Protein AF-A0A8T3W302-F1 (afdb_monomer_lite)

Radius of gyration: 22.58 Å; chains: 1; bounding box: 53×47×60 Å

Secondary structure (DSSP, 8-state):
-HHHHHHHHHHHHH--S--SS---SS-HHHHHHHHHTT----GGGGG-HHHHHHHHHTT--SS-HHHHHHHHGGGHHHHGGG---HHHHHHHHHHTT--------S-GGG-TTTSSTTSS-SS--SHHHHHHHTT--GGG-S---EEEESSEEEE-SSS--TTBTTHHHHHHHHSTT--SHHHHHHHHTT--EEEETTEEEE-TT-HHHHHHHT-SSHHHHHHHHHHHTT-B-TTT-PBPEEEEEEHHHHHHHHHHH-SEEEEE-GGGGTT-SEEEEEEEEEETTEEE-S----HHHHHS-EEEEEEEE-----TT--SGGGS-HHHHHHHHHHHHHHT-EEEEEE-SSSTTSEEE-

pLDDT: mean 89.21, std 15.44, range [30.73, 98.81]

Structure (mmCIF, N/CA/C/O backbone):
data_AF-A0A8T3W302-F1
#
_entry.id   AF-A0A8T3W302-F1
#
loop_
_atom_site.group_PDB
_atom_site.id
_atom_site.type_symbol
_atom_site.label_atom_id
_atom_site.label_alt_id
_atom_site.label_comp_id
_atom_site.label_asym_id
_atom_site.label_entity_id
_atom_site.label_seq_id
_atom_site.pdbx_PDB_ins_code
_atom_site.Cartn_x
_atom_site.Cartn_y
_atom_site.Cartn_z
_atom_site.occupancy
_atom_site.B_iso_or_equiv
_atom_site.auth_seq_id
_atom_site.auth_comp_id
_atom_site.auth_asym_id
_atom_site.auth_atom_id
_atom_site.pdbx_PDB_model_num
ATOM 1 N N . MET A 1 1 ? 20.974 -11.223 -6.329 1.00 34.00 1 MET A N 1
ATOM 2 C CA . MET A 1 1 ? 20.583 -10.049 -5.510 1.00 34.00 1 MET A CA 1
ATOM 3 C C . MET A 1 1 ? 21.600 -8.910 -5.593 1.00 34.00 1 MET A C 1
ATOM 5 O O . MET A 1 1 ? 21.229 -7.891 -6.147 1.00 34.00 1 MET A O 1
ATOM 9 N N . LYS A 1 2 ? 22.882 -9.076 -5.215 1.00 30.73 2 LYS A N 1
ATOM 10 C CA . LYS A 1 2 ? 23.903 -7.997 -5.329 1.00 30.73 2 LYS A CA 1
ATOM 11 C C . LYS A 1 2 ? 24.076 -7.387 -6.740 1.00 30.73 2 LYS A C 1
ATOM 13 O O . LYS A 1 2 ? 24.349 -6.197 -6.850 1.00 30.73 2 LYS A O 1
ATOM 18 N N . ASN A 1 3 ? 23.875 -8.164 -7.811 1.00 32.03 3 ASN A N 1
ATOM 19 C CA . ASN A 1 3 ? 23.920 -7.650 -9.192 1.00 32.03 3 ASN A CA 1
ATOM 20 C C . ASN A 1 3 ? 22.681 -6.821 -9.574 1.00 32.03 3 ASN A C 1
ATOM 22 O O . ASN A 1 3 ? 22.799 -5.902 -10.378 1.00 32.03 3 ASN A O 1
ATOM 26 N N . LEU A 1 4 ? 21.522 -7.087 -8.958 1.00 32.53 4 LEU A N 1
ATOM 27 C CA . LEU A 1 4 ? 20.265 -6.380 -9.225 1.00 32.53 4 LEU A CA 1
ATOM 28 C C . LEU A 1 4 ? 20.273 -4.977 -8.603 1.00 32.53 4 LEU A C 1
ATOM 30 O O . LEU A 1 4 ? 19.857 -4.023 -9.247 1.00 32.53 4 LEU A O 1
ATOM 34 N N . ASP A 1 5 ? 20.831 -4.825 -7.400 1.00 34.38 5 ASP A N 1
ATOM 35 C CA . ASP A 1 5 ? 20.995 -3.511 -6.757 1.00 34.38 5 ASP A CA 1
ATOM 36 C C . ASP A 1 5 ? 21.962 -2.608 -7.538 1.00 34.38 5 ASP A C 1
ATOM 38 O O . ASP A 1 5 ? 21.756 -1.399 -7.643 1.00 34.38 5 ASP A O 1
ATOM 42 N N . LYS A 1 6 ? 22.988 -3.208 -8.155 1.00 34.44 6 LYS A N 1
ATOM 43 C CA . LYS A 1 6 ? 23.929 -2.521 -9.052 1.00 34.44 6 LYS A CA 1
ATOM 44 C C . LYS A 1 6 ? 23.262 -2.129 -10.378 1.00 34.44 6 LYS A C 1
ATOM 46 O O . LYS A 1 6 ? 23.484 -1.024 -10.863 1.00 34.44 6 LYS A O 1
ATOM 51 N N . LEU A 1 7 ? 22.392 -2.993 -10.911 1.00 33.72 7 LEU A N 1
ATOM 52 C CA . LEU A 1 7 ? 21.556 -2.722 -12.085 1.00 33.72 7 LEU A CA 1
ATOM 53 C C . LEU A 1 7 ? 20.579 -1.561 -11.831 1.00 33.72 7 LEU A C 1
ATOM 55 O O . LEU A 1 7 ? 20.462 -0.666 -12.658 1.00 33.72 7 LEU A O 1
ATOM 59 N N . ILE A 1 8 ? 19.931 -1.531 -10.661 1.00 40.41 8 ILE A N 1
ATOM 60 C CA . ILE A 1 8 ? 19.046 -0.439 -10.216 1.00 40.41 8 ILE A CA 1
ATOM 61 C C . ILE A 1 8 ? 19.846 0.857 -10.011 1.00 40.41 8 ILE A C 1
ATOM 63 O O . ILE A 1 8 ? 19.388 1.938 -10.381 1.00 40.41 8 ILE A O 1
ATOM 67 N N . GLY A 1 9 ? 21.056 0.754 -9.454 1.00 34.38 9 GLY A N 1
ATOM 68 C CA . GLY A 1 9 ? 21.987 1.871 -9.299 1.00 34.38 9 GLY A CA 1
ATOM 69 C C . GLY A 1 9 ? 22.433 2.484 -10.629 1.00 34.38 9 GLY A C 1
ATOM 70 O O . GLY A 1 9 ? 22.591 3.696 -10.697 1.00 34.38 9 GLY A O 1
ATOM 71 N N . ASN A 1 10 ? 22.559 1.681 -11.686 1.00 36.56 10 ASN A N 1
ATOM 72 C CA . ASN A 1 10 ? 22.922 2.143 -13.029 1.00 36.56 10 ASN A CA 1
ATOM 73 C C . ASN A 1 10 ? 21.700 2.516 -13.887 1.00 36.56 10 ASN A C 1
ATOM 75 O O . ASN A 1 10 ? 21.798 3.400 -14.731 1.00 36.56 10 ASN A O 1
ATOM 79 N N . ALA A 1 11 ? 20.514 1.962 -13.616 1.00 37.47 11 ALA A N 1
ATOM 80 C CA . ALA A 1 11 ? 19.253 2.459 -14.172 1.00 37.47 11 ALA A CA 1
ATOM 81 C C . ALA A 1 11 ? 18.988 3.922 -13.764 1.00 37.47 11 ALA A C 1
ATOM 83 O O . ALA A 1 11 ? 18.388 4.672 -14.533 1.00 37.47 11 ALA A O 1
ATOM 84 N N . ARG A 1 12 ? 19.530 4.374 -12.616 1.00 37.66 12 ARG A N 1
ATOM 85 C CA . ARG A 1 12 ? 19.564 5.802 -12.243 1.00 37.66 12 ARG A CA 1
ATOM 86 C C . ARG A 1 12 ? 20.274 6.690 -13.265 1.00 37.66 12 ARG A C 1
ATOM 88 O O . ARG A 1 12 ? 19.914 7.854 -13.353 1.00 37.66 12 ARG A O 1
ATOM 95 N N . VAL A 1 13 ? 21.229 6.167 -14.036 1.00 37.91 13 VAL A N 1
ATOM 96 C CA . VAL A 1 13 ? 21.973 6.931 -15.055 1.00 37.91 13 VAL A CA 1
ATOM 97 C C . VAL A 1 13 ? 21.094 7.247 -16.273 1.00 37.91 13 VAL A C 1
ATOM 99 O O . VAL A 1 13 ? 21.254 8.297 -16.882 1.00 37.91 13 VAL A O 1
ATOM 102 N N . ILE A 1 14 ? 20.095 6.408 -16.576 1.00 41.06 14 ILE A N 1
ATOM 103 C CA . ILE A 1 14 ? 19.064 6.691 -17.599 1.00 41.06 14 ILE A CA 1
ATOM 104 C C . ILE A 1 14 ? 17.940 7.580 -17.027 1.00 41.06 14 ILE A C 1
ATOM 106 O O . ILE A 1 14 ? 17.271 8.309 -17.752 1.00 41.06 14 ILE A O 1
ATOM 110 N N . ALA A 1 15 ? 17.769 7.563 -15.707 1.00 38.81 15 ALA A N 1
ATOM 111 C CA . ALA A 1 15 ? 16.739 8.261 -14.943 1.00 38.81 15 ALA A CA 1
ATOM 112 C C . ALA A 1 1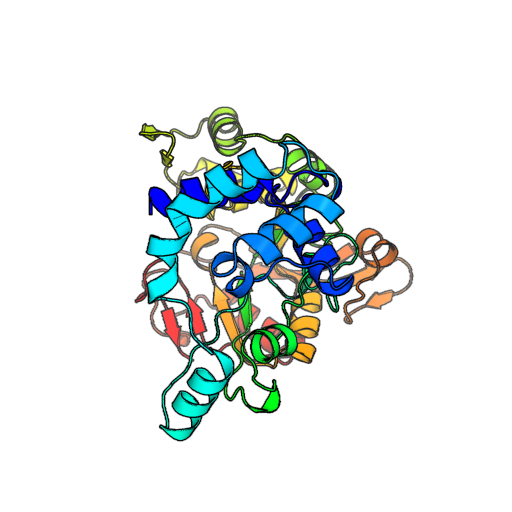5 ? 17.185 9.620 -14.360 1.00 38.81 15 ALA A C 1
ATOM 114 O O . ALA A 1 15 ? 16.587 10.117 -13.400 1.00 38.81 15 ALA A O 1
ATOM 115 N N . ILE A 1 16 ? 18.237 10.237 -14.903 1.00 37.72 16 ILE A N 1
ATOM 116 C CA . ILE A 1 16 ? 18.628 11.595 -14.514 1.00 37.72 16 ILE A CA 1
ATOM 117 C C . ILE A 1 16 ? 17.660 12.552 -15.199 1.00 37.72 16 ILE A C 1
ATOM 119 O O . ILE A 1 16 ? 17.832 12.846 -16.373 1.00 37.72 16 ILE A O 1
ATOM 123 N N . LEU A 1 17 ? 16.622 12.958 -14.464 1.00 33.94 17 LEU A N 1
ATOM 124 C CA . LEU A 1 17 ? 15.840 14.202 -14.554 1.00 33.94 17 LEU A CA 1
ATOM 125 C C . LEU A 1 17 ? 14.450 13.894 -13.987 1.00 33.94 17 LEU A C 1
ATOM 127 O O . LEU A 1 17 ? 13.622 13.377 -14.718 1.00 33.94 17 LEU A O 1
ATOM 131 N N . CYS A 1 18 ? 14.218 14.154 -12.696 1.00 34.78 18 CYS A N 1
ATOM 132 C CA . CYS A 1 18 ? 12.929 14.574 -12.109 1.00 34.78 18 CYS A CA 1
ATOM 133 C C . CYS A 1 18 ? 12.921 14.268 -10.609 1.00 34.78 18 CYS A C 1
ATOM 135 O O . CYS A 1 18 ? 12.652 13.147 -10.188 1.00 34.78 18 CYS A O 1
ATOM 137 N N . ASN A 1 19 ? 13.171 15.290 -9.797 1.00 34.84 19 ASN A N 1
ATOM 138 C CA . ASN A 1 19 ? 13.049 15.211 -8.347 1.00 34.84 19 ASN A CA 1
ATOM 139 C C . ASN A 1 19 ? 12.075 16.306 -7.889 1.00 34.84 19 ASN A C 1
ATOM 141 O O . ASN A 1 19 ? 12.519 17.336 -7.401 1.00 34.84 19 ASN A O 1
ATOM 145 N N . GLN A 1 20 ? 10.768 16.148 -8.154 1.00 37.09 20 GLN A N 1
ATOM 146 C CA . GLN A 1 20 ? 9.769 17.167 -7.766 1.00 37.09 20 GLN A CA 1
ATOM 147 C C . GLN A 1 20 ? 8.390 16.662 -7.290 1.00 37.09 20 GLN A C 1
ATOM 149 O O . GLN A 1 20 ? 7.552 17.488 -6.957 1.00 37.09 20 GLN A O 1
ATOM 154 N N . PHE A 1 21 ? 8.128 15.351 -7.179 1.00 41.94 21 PHE A N 1
ATOM 155 C CA . PHE A 1 21 ? 6.792 14.863 -6.759 1.00 41.94 21 PHE A CA 1
ATOM 156 C C . PHE A 1 21 ? 6.808 13.671 -5.789 1.00 41.94 21 PHE A C 1
ATOM 158 O O . PHE A 1 21 ? 5.886 12.859 -5.774 1.00 41.94 21 PHE A O 1
ATOM 165 N N . GLY A 1 22 ? 7.856 13.528 -4.972 1.00 43.75 22 GLY A N 1
ATOM 166 C CA . GLY A 1 22 ? 7.974 12.375 -4.070 1.00 43.75 22 GLY A CA 1
ATOM 167 C C . GLY A 1 22 ? 8.164 11.031 -4.790 1.00 43.75 22 GLY A C 1
ATOM 168 O O . GLY A 1 22 ? 7.853 9.990 -4.211 1.00 43.75 22 GLY A O 1
ATOM 169 N N . ASP A 1 23 ? 8.682 11.047 -6.030 1.00 53.62 23 ASP A N 1
ATOM 170 C CA . ASP A 1 23 ? 9.148 9.846 -6.733 1.00 53.62 23 ASP A CA 1
ATOM 171 C C . ASP A 1 23 ? 10.166 9.111 -5.844 1.00 53.62 23 ASP A C 1
ATOM 173 O O . ASP A 1 23 ? 10.925 9.699 -5.076 1.00 53.62 23 ASP A O 1
ATOM 177 N N . THR A 1 24 ? 10.221 7.795 -5.988 1.00 57.97 24 THR A N 1
ATOM 178 C CA . THR A 1 24 ? 11.242 6.919 -5.406 1.00 57.97 24 THR A CA 1
ATOM 179 C C . THR A 1 24 ? 12.688 7.300 -5.770 1.00 57.97 24 THR A C 1
ATOM 181 O O . THR A 1 24 ? 13.619 6.640 -5.305 1.00 57.97 24 THR A O 1
ATOM 184 N N . GLY A 1 25 ? 12.898 8.321 -6.612 1.00 63.69 25 GLY A N 1
ATOM 185 C CA . GLY A 1 25 ? 14.207 8.713 -7.134 1.00 63.69 25 GLY A CA 1
ATOM 186 C C . GLY A 1 25 ? 14.820 7.616 -8.006 1.00 63.69 25 GLY A C 1
ATOM 187 O O . GLY A 1 25 ? 16.042 7.441 -8.026 1.00 63.69 25 GLY A O 1
ATOM 188 N N . LYS A 1 26 ? 13.955 6.814 -8.644 1.00 69.69 26 LYS A N 1
ATOM 189 C CA . LYS A 1 26 ? 14.320 5.699 -9.531 1.00 69.69 26 LYS A CA 1
ATOM 190 C C . LYS A 1 26 ? 13.994 5.982 -11.003 1.00 69.69 26 LYS A C 1
ATOM 192 O O . LYS A 1 26 ? 14.333 5.162 -11.845 1.00 69.69 26 LYS A O 1
ATOM 197 N N . GLY A 1 27 ? 13.356 7.119 -11.305 1.00 75.00 27 GLY A N 1
ATOM 198 C CA . GLY A 1 27 ? 13.035 7.560 -12.666 1.00 75.00 27 GLY A CA 1
ATOM 199 C C . GLY A 1 27 ? 11.881 6.828 -13.331 1.00 75.00 27 GLY A C 1
ATOM 200 O O . GLY A 1 27 ? 11.861 6.706 -14.557 1.00 75.00 27 GLY A O 1
ATOM 201 N N . ASN A 1 28 ? 10.907 6.364 -12.547 1.00 82.06 28 ASN A N 1
ATOM 202 C CA . ASN A 1 28 ? 9.709 5.734 -13.098 1.00 82.06 28 ASN A CA 1
ATOM 203 C C . ASN A 1 28 ? 8.943 6.721 -13.991 1.00 82.06 28 ASN A C 1
ATOM 205 O O . ASN A 1 28 ? 8.593 6.384 -15.120 1.00 82.06 28 ASN A O 1
ATOM 209 N N . GLY A 1 29 ? 8.741 7.956 -13.518 1.00 83.62 29 GLY A N 1
ATOM 210 C CA . GLY A 1 29 ? 8.015 8.986 -14.265 1.00 83.62 29 GLY A CA 1
ATOM 211 C C . GLY A 1 29 ? 8.644 9.324 -15.618 1.00 83.62 29 GLY A C 1
ATOM 212 O O . GLY A 1 29 ? 7.972 9.161 -16.638 1.00 83.62 29 GLY A O 1
ATOM 213 N N . PRO A 1 30 ? 9.931 9.711 -15.665 1.00 82.56 30 PRO A N 1
ATOM 214 C CA . PRO A 1 30 ? 10.646 9.950 -16.920 1.00 82.56 30 PRO A CA 1
ATOM 215 C C . PRO A 1 30 ? 10.614 8.754 -17.878 1.00 82.56 30 PRO A C 1
ATOM 217 O O . PRO A 1 30 ? 10.371 8.925 -19.070 1.00 82.56 30 PRO A O 1
ATOM 220 N N . THR A 1 31 ? 10.763 7.529 -17.362 1.00 85.75 31 THR A N 1
ATOM 221 C CA . THR A 1 31 ? 10.709 6.311 -18.188 1.00 85.75 31 THR A CA 1
ATOM 222 C C . THR A 1 31 ? 9.337 6.127 -18.847 1.00 85.75 31 THR A C 1
ATOM 224 O O . THR A 1 31 ? 9.245 5.838 -20.043 1.00 85.75 31 THR A O 1
ATOM 227 N N . TYR A 1 32 ? 8.246 6.330 -18.099 1.00 89.25 32 TYR A N 1
ATOM 228 C CA . TYR A 1 32 ? 6.893 6.279 -18.660 1.00 89.25 32 TYR A CA 1
ATOM 229 C C . TYR A 1 32 ? 6.613 7.443 -19.618 1.00 89.25 32 TYR A C 1
ATOM 231 O O . TYR A 1 32 ? 5.966 7.235 -20.647 1.00 89.25 32 TYR A O 1
ATOM 239 N N . ALA A 1 33 ? 7.143 8.637 -19.345 1.00 88.06 33 ALA A N 1
ATOM 240 C CA . ALA A 1 33 ? 7.055 9.768 -20.263 1.00 88.06 33 ALA A CA 1
ATOM 241 C C . ALA A 1 33 ? 7.735 9.451 -21.605 1.00 88.06 33 ALA A C 1
ATOM 243 O O . ALA A 1 33 ? 7.177 9.741 -22.661 1.00 88.06 33 ALA A O 1
ATOM 244 N N . ASP A 1 34 ? 8.891 8.787 -21.592 1.00 87.56 34 ASP A N 1
ATOM 245 C CA . ASP A 1 34 ? 9.583 8.356 -22.810 1.00 87.56 34 ASP A CA 1
ATOM 246 C C . ASP A 1 34 ? 8.786 7.319 -23.595 1.00 87.56 34 ASP A C 1
ATOM 248 O O . ASP A 1 34 ? 8.674 7.426 -24.820 1.00 87.56 34 ASP A O 1
ATOM 252 N N . LYS A 1 35 ? 8.176 6.351 -22.900 1.00 88.06 35 LYS A N 1
ATOM 253 C CA . LYS A 1 35 ? 7.251 5.386 -23.510 1.00 88.06 35 LYS A CA 1
ATOM 254 C C . LYS A 1 35 ? 6.094 6.101 -24.216 1.00 88.06 35 LYS A C 1
ATOM 256 O O . LYS A 1 35 ? 5.844 5.818 -25.387 1.00 88.06 35 LYS A O 1
ATOM 261 N N . ILE A 1 36 ? 5.417 7.029 -23.535 1.00 92.38 36 ILE A N 1
ATOM 262 C CA . ILE A 1 36 ? 4.277 7.792 -24.078 1.00 92.38 36 ILE A CA 1
ATOM 263 C C . ILE A 1 36 ? 4.711 8.655 -25.273 1.00 92.38 36 ILE A C 1
ATOM 265 O O . ILE A 1 36 ? 4.047 8.662 -26.309 1.00 92.38 36 ILE A O 1
ATOM 269 N N . ASN A 1 37 ? 5.872 9.309 -25.171 1.00 90.25 37 ASN A N 1
ATOM 270 C CA . ASN A 1 37 ? 6.465 10.118 -26.238 1.00 90.25 37 ASN A CA 1
ATOM 271 C C . ASN A 1 37 ? 7.114 9.282 -27.355 1.00 90.25 37 ASN A C 1
ATOM 273 O O . ASN A 1 37 ? 7.732 9.841 -28.258 1.00 90.25 37 ASN A O 1
ATOM 277 N N . ARG A 1 38 ? 6.979 7.947 -27.314 1.00 90.12 38 ARG A N 1
ATOM 278 C CA . ARG A 1 38 ? 7.495 6.997 -28.322 1.00 90.12 38 ARG A CA 1
ATOM 279 C C . ARG A 1 38 ? 9.007 7.097 -28.532 1.00 90.12 38 ARG A C 1
ATOM 281 O O . ARG A 1 38 ? 9.528 6.723 -29.578 1.00 90.12 38 ARG A O 1
ATOM 288 N N . ARG A 1 39 ? 9.706 7.552 -27.495 1.00 86.69 39 ARG A N 1
ATOM 289 C CA . ARG A 1 39 ? 11.164 7.612 -27.391 1.00 86.69 39 ARG A CA 1
ATOM 290 C C . ARG A 1 39 ? 11.670 6.699 -26.269 1.00 86.69 39 ARG A C 1
ATOM 292 O O . ARG A 1 39 ? 12.740 6.909 -25.723 1.00 86.69 39 ARG A O 1
ATOM 299 N N . GLY A 1 40 ? 10.914 5.678 -25.882 1.00 86.88 40 GLY A N 1
ATOM 300 C CA . GLY A 1 40 ? 11.401 4.675 -24.936 1.00 86.88 40 GLY A CA 1
ATOM 301 C C . GLY A 1 40 ? 12.525 3.835 -25.547 1.00 86.88 40 GLY A C 1
ATOM 302 O O . GLY A 1 40 ? 12.466 3.491 -26.727 1.00 86.88 40 GLY A O 1
ATOM 303 N N . ILE A 1 41 ? 13.529 3.490 -24.741 1.00 87.75 41 ILE A N 1
ATOM 304 C CA . ILE A 1 41 ? 14.445 2.380 -25.039 1.00 87.75 41 ILE A CA 1
ATOM 305 C C . ILE A 1 41 ? 13.817 1.111 -24.457 1.00 87.75 41 ILE A C 1
ATOM 307 O O . ILE A 1 41 ? 13.362 1.103 -23.314 1.00 87.75 41 ILE A O 1
ATOM 311 N N . GLN A 1 42 ? 13.744 0.054 -25.257 1.00 88.06 42 GLN A N 1
ATOM 312 C CA . GLN A 1 42 ? 13.160 -1.233 -24.885 1.00 88.06 42 GLN A CA 1
ATOM 313 C C . GLN A 1 42 ? 14.250 -2.292 -24.708 1.00 88.06 42 GLN A C 1
ATOM 315 O O . GLN A 1 42 ? 15.346 -2.161 -25.241 1.00 88.06 42 GLN A O 1
ATOM 320 N N . VAL A 1 43 ? 13.929 -3.396 -24.025 1.00 90.62 43 VAL A N 1
ATOM 321 C CA . VAL A 1 43 ? 14.877 -4.504 -23.792 1.00 90.62 43 VAL A CA 1
ATOM 322 C C . VAL A 1 43 ? 15.478 -5.039 -25.097 1.00 90.62 43 VAL A C 1
ATOM 324 O O . VAL A 1 43 ? 16.666 -5.335 -25.136 1.00 90.62 43 VAL A O 1
ATOM 327 N N . ARG A 1 44 ? 14.696 -5.101 -26.184 1.00 89.25 44 ARG A N 1
ATOM 328 C CA . ARG A 1 44 ? 15.187 -5.537 -27.503 1.00 89.25 44 ARG A CA 1
ATOM 329 C C . ARG A 1 44 ? 16.315 -4.661 -28.057 1.00 89.25 44 ARG A C 1
ATOM 331 O O . ARG A 1 44 ? 17.172 -5.169 -28.767 1.00 89.25 44 ARG A O 1
ATOM 338 N N . ASP A 1 45 ? 16.325 -3.373 -27.713 1.00 89.62 45 ASP A N 1
ATOM 339 C CA . ASP A 1 45 ? 17.320 -2.424 -28.215 1.00 89.62 45 ASP A CA 1
ATOM 340 C C . ASP A 1 45 ? 18.703 -2.722 -27.618 1.00 89.62 45 ASP A C 1
ATOM 342 O O . ASP A 1 45 ? 19.715 -2.396 -28.218 1.00 89.62 45 ASP A O 1
ATOM 346 N N . LEU A 1 46 ? 18.778 -3.417 -26.474 1.00 89.06 46 LEU A N 1
ATOM 347 C CA . LEU A 1 46 ? 20.050 -3.833 -25.873 1.00 89.06 46 LEU A CA 1
ATOM 348 C C . LEU A 1 46 ? 20.841 -4.826 -26.741 1.00 89.06 46 LEU A C 1
ATOM 350 O O . LEU A 1 46 ? 22.041 -4.990 -26.528 1.00 89.06 46 LEU A O 1
ATOM 354 N N . PHE A 1 47 ? 20.180 -5.484 -27.698 1.00 90.25 47 PHE A N 1
ATOM 355 C CA . PHE A 1 47 ? 20.780 -6.469 -28.602 1.00 90.25 47 PHE A CA 1
ATOM 356 C C . PHE A 1 47 ? 21.165 -5.882 -29.966 1.00 90.25 47 PHE A C 1
ATOM 358 O O . PHE A 1 47 ? 21.754 -6.588 -30.781 1.00 90.25 47 PHE A O 1
ATOM 365 N N . ASP A 1 48 ? 20.871 -4.600 -30.198 1.00 92.69 48 ASP A N 1
ATOM 366 C CA . ASP A 1 48 ? 21.290 -3.841 -31.375 1.00 92.69 48 ASP A CA 1
ATOM 367 C C . ASP A 1 48 ? 22.033 -2.587 -30.906 1.00 92.69 48 ASP A C 1
ATOM 369 O O . ASP A 1 48 ? 21.444 -1.553 -30.581 1.00 92.69 48 ASP A O 1
ATOM 373 N N . LYS A 1 49 ? 23.362 -2.701 -30.818 1.00 88.56 49 LYS A N 1
ATOM 374 C CA . LYS A 1 49 ? 24.215 -1.640 -30.275 1.00 88.56 49 LYS A CA 1
ATOM 375 C C . LYS A 1 49 ? 24.114 -0.345 -31.087 1.00 88.56 49 LYS A C 1
ATOM 377 O O . LYS A 1 49 ? 24.179 0.733 -30.494 1.00 88.56 49 LYS A O 1
ATOM 382 N N . ASP A 1 50 ? 23.953 -0.443 -32.403 1.00 90.50 50 ASP A N 1
ATOM 383 C CA . ASP A 1 50 ? 23.904 0.721 -33.287 1.00 90.50 50 ASP A CA 1
ATOM 384 C C . ASP A 1 50 ? 22.573 1.464 -33.128 1.00 90.50 50 ASP A C 1
ATOM 386 O O . ASP A 1 50 ? 22.561 2.689 -32.960 1.00 90.50 50 ASP A O 1
ATOM 390 N N . GLU A 1 51 ? 21.455 0.735 -33.076 1.00 90.19 51 GLU A N 1
ATOM 391 C CA . GLU A 1 51 ? 20.142 1.328 -32.813 1.00 90.19 51 GLU A CA 1
ATOM 392 C C . GLU A 1 51 ? 20.047 1.887 -31.382 1.00 90.19 51 GLU A C 1
ATOM 394 O O . GLU A 1 51 ? 19.501 2.975 -31.177 1.00 90.19 51 GLU A O 1
ATOM 399 N N . LEU A 1 52 ? 20.634 1.209 -30.387 1.00 88.44 52 LEU A N 1
ATOM 400 C CA . LEU A 1 52 ? 20.733 1.724 -29.018 1.00 88.44 52 LEU A CA 1
ATOM 401 C C . LEU A 1 52 ? 21.513 3.042 -28.970 1.00 88.44 52 LEU A C 1
ATOM 403 O O . LEU A 1 52 ? 21.041 4.014 -28.379 1.00 88.44 52 LEU A O 1
ATOM 407 N N . ALA A 1 53 ? 22.685 3.096 -29.609 1.00 88.50 53 ALA A N 1
ATOM 408 C CA . ALA A 1 53 ? 23.510 4.299 -29.660 1.00 88.50 53 ALA A CA 1
ATOM 409 C C . ALA A 1 53 ? 22.780 5.457 -30.342 1.00 88.50 53 ALA A C 1
ATOM 411 O O . ALA A 1 53 ? 22.787 6.578 -29.831 1.00 88.50 53 ALA A O 1
ATOM 412 N N . LYS A 1 54 ? 22.098 5.188 -31.458 1.00 89.25 54 LYS A N 1
ATOM 413 C CA . LYS A 1 54 ? 21.266 6.172 -32.153 1.00 89.25 54 LYS A CA 1
ATOM 414 C C . LYS A 1 54 ? 20.170 6.721 -31.238 1.00 89.25 54 LYS A C 1
ATOM 416 O O . LYS A 1 54 ? 20.087 7.933 -31.055 1.00 89.25 54 LYS A O 1
ATOM 421 N N . LYS A 1 55 ? 19.395 5.846 -30.586 1.00 86.31 55 LYS A N 1
ATOM 422 C CA . LYS A 1 55 ? 18.343 6.254 -29.640 1.00 86.31 55 LYS A CA 1
ATOM 423 C C . LYS A 1 55 ? 18.894 7.066 -28.469 1.00 86.31 55 LYS A C 1
ATOM 425 O O . LYS A 1 55 ? 18.238 8.005 -28.034 1.00 86.31 55 LYS A O 1
ATOM 430 N N . LEU A 1 56 ? 20.075 6.738 -27.952 1.00 85.25 56 LEU A N 1
ATOM 431 C CA . LEU A 1 56 ? 20.698 7.480 -26.853 1.00 85.25 56 LEU A CA 1
ATOM 432 C C . LEU A 1 56 ? 21.201 8.870 -27.284 1.00 85.25 56 LEU A C 1
ATOM 434 O O . LEU A 1 56 ? 21.039 9.825 -26.524 1.00 85.25 56 LEU A O 1
ATOM 438 N N . ARG A 1 57 ? 21.758 9.017 -28.496 1.00 84.00 57 ARG A N 1
ATOM 439 C CA . ARG A 1 57 ? 22.243 10.315 -29.017 1.00 84.00 57 ARG A CA 1
ATOM 440 C C . ARG A 1 57 ? 21.135 11.356 -29.117 1.00 84.00 57 ARG A C 1
ATOM 442 O O . ARG A 1 57 ? 21.357 12.507 -28.756 1.00 84.00 57 ARG A O 1
ATOM 449 N N . ASP A 1 58 ? 19.928 10.937 -29.483 1.00 77.50 58 ASP A N 1
ATOM 450 C CA . ASP A 1 58 ? 18.759 11.819 -29.598 1.00 77.50 58 ASP A CA 1
ATOM 451 C C . ASP A 1 58 ? 18.281 12.401 -28.248 1.00 77.50 58 ASP A C 1
ATOM 453 O O . ASP A 1 58 ? 17.313 13.162 -28.204 1.00 77.50 58 ASP A O 1
ATOM 457 N N . ARG A 1 59 ? 18.902 12.020 -27.120 1.00 74.81 59 ARG A N 1
ATOM 458 C CA . ARG A 1 59 ? 18.449 12.372 -25.762 1.00 74.81 59 ARG A CA 1
ATOM 459 C C . ARG A 1 59 ? 19.306 13.419 -25.058 1.00 74.81 59 ARG A C 1
ATOM 461 O O . ARG A 1 59 ? 18.945 13.779 -23.944 1.00 74.81 59 ARG A O 1
ATOM 468 N N . ASN A 1 60 ? 20.377 13.925 -25.685 1.00 69.00 60 ASN A N 1
ATOM 469 C CA . ASN A 1 60 ? 21.296 14.917 -25.094 1.00 69.00 60 ASN A CA 1
ATOM 470 C C . ASN A 1 60 ? 21.671 14.577 -23.633 1.00 69.00 60 ASN A C 1
ATOM 472 O O . ASN A 1 60 ? 21.514 15.396 -22.728 1.00 69.00 60 ASN A O 1
ATOM 476 N N . LEU A 1 61 ? 22.094 13.329 -23.403 1.00 67.38 61 LEU A N 1
ATOM 477 C CA . LEU A 1 61 ? 22.347 12.783 -22.067 1.00 67.38 61 LEU A CA 1
ATOM 478 C C . LEU A 1 61 ? 23.682 13.261 -21.482 1.00 67.38 61 LEU A C 1
ATOM 480 O O . LEU A 1 61 ? 24.663 13.440 -22.203 1.00 67.38 61 LEU A O 1
ATOM 484 N N . THR A 1 62 ? 23.710 13.365 -20.151 1.00 57.88 62 THR A N 1
ATOM 485 C CA . THR A 1 62 ? 24.930 13.397 -19.335 1.00 57.88 62 THR A CA 1
ATOM 486 C C . THR A 1 62 ? 24.794 12.293 -18.278 1.00 57.88 62 THR A C 1
ATOM 488 O O . THR A 1 62 ? 23.845 12.364 -17.493 1.00 57.88 62 THR A O 1
ATOM 491 N N . PRO A 1 63 ? 25.689 11.284 -18.211 1.00 64.69 63 PRO A N 1
ATOM 492 C CA . PRO A 1 63 ? 26.914 11.108 -19.001 1.00 64.69 63 PRO A CA 1
ATOM 493 C C . PRO A 1 63 ? 26.654 10.841 -20.493 1.00 64.69 63 PRO A C 1
ATOM 495 O O . PRO A 1 63 ? 25.521 10.577 -20.893 1.00 64.69 63 PRO A O 1
ATOM 498 N N . ASP A 1 64 ? 27.713 10.940 -21.304 1.00 80.19 64 ASP A N 1
ATOM 499 C CA . ASP A 1 64 ? 27.645 10.752 -22.753 1.00 80.19 64 ASP A CA 1
ATOM 500 C C . ASP A 1 64 ? 27.224 9.323 -23.144 1.00 80.19 64 ASP A C 1
ATOM 502 O O . ASP A 1 64 ? 27.275 8.375 -22.355 1.00 80.19 64 ASP A O 1
ATOM 506 N N . VAL A 1 65 ? 26.807 9.172 -24.400 1.00 80.56 65 VAL A N 1
ATOM 507 C CA . VAL A 1 65 ? 26.238 7.929 -24.935 1.00 80.56 65 VAL A CA 1
ATOM 508 C C . VAL A 1 65 ? 27.171 6.727 -24.790 1.00 80.56 65 VAL A C 1
ATOM 510 O O . VAL A 1 65 ? 26.703 5.648 -24.422 1.00 80.56 65 VAL A O 1
ATOM 513 N N . ASP A 1 66 ? 28.470 6.888 -25.048 1.00 84.69 66 ASP A N 1
ATOM 514 C CA . ASP A 1 66 ? 29.415 5.768 -25.020 1.00 84.69 66 ASP A CA 1
ATOM 515 C C . ASP A 1 66 ? 29.650 5.287 -23.584 1.00 84.69 66 ASP A C 1
ATOM 517 O O . ASP A 1 66 ? 29.760 4.081 -23.335 1.00 84.69 66 ASP A O 1
ATOM 521 N N . SER A 1 67 ? 29.638 6.213 -22.623 1.00 83.38 67 SER A N 1
ATOM 522 C CA . SER A 1 67 ? 29.661 5.898 -21.195 1.00 83.38 67 SER A CA 1
ATOM 523 C C . SER A 1 67 ? 28.423 5.102 -20.766 1.00 83.38 67 SER A C 1
ATOM 525 O O . SER A 1 67 ? 28.558 4.044 -20.143 1.00 83.38 67 SER A O 1
ATOM 527 N N . VAL A 1 68 ? 27.218 5.534 -21.165 1.00 83.19 68 VAL A N 1
ATOM 528 C CA . VAL A 1 68 ? 25.965 4.812 -20.865 1.00 83.19 68 VAL A CA 1
ATOM 529 C C . VAL A 1 68 ? 25.987 3.403 -21.458 1.00 83.19 68 VAL A C 1
ATOM 531 O O . VAL A 1 68 ? 25.704 2.432 -20.757 1.00 83.19 68 VAL A O 1
ATOM 534 N N . ILE A 1 69 ? 26.376 3.260 -22.727 1.00 84.50 69 ILE A N 1
ATOM 535 C CA . ILE A 1 69 ? 26.488 1.947 -23.377 1.00 84.50 69 ILE A CA 1
ATOM 536 C C . ILE A 1 69 ? 27.480 1.064 -22.620 1.00 84.50 69 ILE A C 1
ATOM 538 O O . ILE A 1 69 ? 27.151 -0.072 -22.285 1.00 84.50 69 ILE A O 1
ATOM 542 N N . SER A 1 70 ? 28.665 1.580 -22.295 1.00 86.81 70 SER A N 1
ATOM 543 C CA . SER A 1 70 ? 29.701 0.823 -21.581 1.00 86.81 70 SER A CA 1
ATOM 544 C C . SER A 1 70 ? 29.235 0.324 -20.210 1.00 86.81 70 SER A C 1
ATOM 546 O O . SER A 1 70 ? 29.651 -0.748 -19.776 1.00 86.81 70 SER A O 1
ATOM 548 N N . GLN A 1 71 ? 28.339 1.058 -19.544 1.00 84.75 71 GLN A N 1
ATOM 549 C CA . GLN A 1 71 ? 27.717 0.630 -18.289 1.00 84.75 71 GLN A CA 1
ATOM 550 C C . GLN A 1 71 ? 26.624 -0.428 -18.484 1.00 84.75 71 GLN A C 1
ATOM 552 O O . GLN A 1 71 ? 26.453 -1.284 -17.618 1.00 84.75 71 GLN A O 1
ATOM 557 N N . LEU A 1 72 ? 25.883 -0.384 -19.595 1.00 84.56 72 LEU A N 1
ATOM 558 C CA . LEU A 1 72 ? 24.787 -1.315 -19.882 1.00 84.56 72 LEU A CA 1
ATOM 559 C C . LEU A 1 72 ? 25.269 -2.664 -20.427 1.00 84.56 72 LEU A C 1
ATOM 561 O O . LEU A 1 72 ? 24.723 -3.702 -20.054 1.00 84.56 72 LEU A O 1
ATOM 565 N N . MET A 1 73 ? 26.284 -2.663 -21.297 1.00 86.94 73 MET A N 1
ATOM 566 C CA . MET A 1 73 ? 26.747 -3.862 -22.011 1.00 86.94 73 MET A CA 1
ATOM 567 C C . MET A 1 73 ? 27.113 -5.054 -21.109 1.00 86.94 73 MET A C 1
ATOM 569 O O . MET A 1 73 ? 26.756 -6.173 -21.479 1.00 86.94 73 MET A O 1
ATOM 573 N N . PRO A 1 74 ? 27.740 -4.880 -19.925 1.00 90.12 74 PRO A N 1
ATOM 574 C CA . PRO A 1 74 ? 28.025 -5.998 -19.024 1.00 90.12 74 PRO A CA 1
ATOM 575 C C . PRO A 1 74 ? 26.783 -6.785 -18.584 1.00 90.12 74 PRO A C 1
ATOM 577 O O . PRO A 1 74 ? 26.890 -7.971 -18.295 1.00 90.12 74 PRO A O 1
ATOM 580 N N . TYR A 1 75 ? 25.605 -6.154 -18.567 1.00 87.06 75 TYR A N 1
ATOM 581 C CA . TYR A 1 75 ? 24.358 -6.786 -18.135 1.00 87.06 75 TYR A CA 1
ATOM 582 C C . TYR A 1 75 ? 23.608 -7.504 -19.254 1.00 87.06 75 TYR A C 1
ATOM 584 O O . TYR A 1 75 ? 22.726 -8.316 -18.975 1.00 87.06 75 TYR A O 1
ATOM 592 N N . VAL A 1 76 ? 23.937 -7.231 -20.519 1.00 88.94 76 VAL A N 1
ATOM 593 C CA . VAL A 1 76 ? 23.238 -7.835 -21.661 1.00 88.94 76 VAL A CA 1
ATOM 594 C C . VAL A 1 76 ? 23.358 -9.365 -21.644 1.00 88.94 76 VAL A C 1
ATOM 596 O O . VAL A 1 76 ? 22.315 -10.013 -21.722 1.00 88.94 76 VAL A O 1
ATOM 599 N N . PRO A 1 77 ? 24.546 -9.977 -21.439 1.00 92.75 77 PRO A N 1
ATOM 600 C CA . PRO A 1 77 ? 24.660 -11.432 -21.319 1.00 92.75 77 PRO A CA 1
ATOM 601 C C . PRO A 1 77 ? 23.918 -12.014 -20.108 1.00 92.75 77 PRO A C 1
ATOM 603 O O . PRO A 1 77 ? 23.446 -13.144 -20.182 1.00 92.75 77 PRO A O 1
ATOM 606 N N . GLU A 1 78 ? 23.795 -11.261 -19.008 1.00 91.75 78 GLU A N 1
ATOM 607 C CA . GLU A 1 78 ? 23.050 -11.696 -17.816 1.00 91.75 78 GLU A CA 1
ATOM 608 C C . GLU A 1 78 ? 21.533 -11.708 -18.068 1.00 91.75 78 GLU A C 1
ATOM 610 O O . GLU A 1 78 ? 20.839 -12.604 -17.595 1.00 91.75 78 GLU A O 1
ATOM 615 N N . ILE A 1 79 ? 21.009 -10.736 -18.826 1.00 89.81 79 ILE A N 1
ATOM 616 C CA . ILE A 1 79 ? 19.567 -10.588 -19.089 1.00 89.81 79 ILE A CA 1
ATOM 617 C C . ILE A 1 79 ? 19.116 -11.425 -20.296 1.00 89.81 79 ILE A C 1
ATOM 619 O O . ILE A 1 79 ? 17.983 -11.909 -20.306 1.00 89.81 79 ILE A O 1
ATOM 623 N N . ALA A 1 80 ? 19.985 -11.633 -21.293 1.00 92.19 80 ALA A N 1
ATOM 624 C CA . ALA A 1 80 ? 19.668 -12.329 -22.545 1.00 92.19 80 ALA A CA 1
ATOM 625 C C . ALA A 1 80 ? 18.902 -13.655 -22.371 1.00 92.19 80 ALA A C 1
ATOM 627 O O . ALA A 1 80 ? 17.904 -13.848 -23.071 1.00 92.19 80 ALA A O 1
ATOM 628 N N . PRO A 1 81 ? 19.264 -14.547 -21.424 1.00 95.81 81 PRO A N 1
ATOM 629 C CA . PRO A 1 81 ? 18.565 -15.817 -21.245 1.00 95.81 81 PRO A CA 1
ATOM 630 C C . PRO A 1 81 ? 17.100 -15.673 -20.821 1.00 95.81 81 PRO A C 1
ATOM 632 O O . PRO A 1 81 ? 16.337 -16.619 -21.015 1.00 95.81 81 PRO A O 1
ATOM 635 N N . PHE A 1 82 ? 16.699 -14.518 -20.282 1.00 93.56 82 PHE A N 1
ATOM 636 C CA . PHE A 1 82 ? 15.356 -14.246 -19.761 1.00 93.56 82 PHE A CA 1
ATOM 637 C C . PHE A 1 82 ? 14.461 -13.471 -20.736 1.00 93.56 82 PHE A C 1
ATOM 639 O O . PHE A 1 82 ? 13.261 -13.357 -20.499 1.00 93.56 82 PHE A O 1
ATOM 646 N N . VAL A 1 83 ? 15.008 -12.939 -21.833 1.00 92.12 83 VAL A N 1
ATOM 647 C CA . VAL A 1 83 ? 14.221 -12.179 -22.814 1.00 92.12 83 VAL A CA 1
ATOM 648 C C . VAL A 1 83 ? 13.355 -13.136 -23.631 1.00 92.12 83 VAL A C 1
ATOM 650 O O . VAL A 1 83 ? 13.858 -14.080 -24.245 1.00 92.12 83 VAL A O 1
ATOM 653 N N . ARG A 1 84 ? 12.042 -12.905 -23.622 1.00 92.62 84 ARG A N 1
ATOM 654 C CA . ARG A 1 84 ? 11.024 -13.720 -24.299 1.00 92.62 84 ARG A CA 1
ATOM 655 C C . ARG A 1 84 ? 9.941 -12.828 -24.901 1.00 92.62 84 ARG A C 1
ATOM 657 O O . ARG A 1 84 ? 9.767 -11.687 -24.472 1.00 92.62 84 ARG A O 1
ATOM 664 N N . ASP A 1 85 ? 9.193 -13.367 -25.861 1.00 95.06 85 ASP A N 1
ATOM 665 C CA . ASP A 1 85 ? 7.883 -12.821 -26.226 1.00 95.06 85 ASP A CA 1
ATOM 666 C C . ASP A 1 85 ? 6.869 -13.225 -25.148 1.00 95.06 85 ASP A C 1
ATOM 668 O O . ASP A 1 85 ? 6.202 -14.260 -25.229 1.00 95.06 85 ASP A O 1
ATOM 672 N N . THR A 1 86 ? 6.805 -12.406 -24.100 1.00 94.31 86 THR A N 1
ATOM 673 C CA . THR A 1 86 ? 5.996 -12.685 -22.913 1.00 94.31 86 THR A CA 1
ATOM 674 C C . THR A 1 86 ? 4.500 -12.689 -23.205 1.00 94.31 86 THR A C 1
ATOM 676 O O . THR A 1 86 ? 3.762 -13.373 -22.504 1.00 94.31 86 THR A O 1
ATOM 679 N N . VAL A 1 87 ? 4.037 -11.983 -24.243 1.00 95.31 87 VAL A N 1
ATOM 680 C CA . VAL A 1 87 ? 2.617 -11.970 -24.622 1.00 95.31 87 VAL A CA 1
ATOM 681 C C . VAL A 1 87 ? 2.237 -13.314 -25.232 1.00 95.31 87 VAL A C 1
ATOM 683 O O . VAL A 1 87 ? 1.277 -13.943 -24.787 1.00 95.31 87 VAL A O 1
ATOM 686 N N . THR A 1 88 ? 3.007 -13.795 -26.209 1.00 97.31 88 THR A N 1
ATOM 687 C CA . THR A 1 88 ? 2.746 -15.101 -26.831 1.00 97.31 88 THR A CA 1
ATOM 688 C C . THR A 1 88 ? 2.816 -16.232 -25.803 1.00 97.31 88 THR A C 1
ATOM 690 O O . THR A 1 88 ? 1.943 -17.105 -25.786 1.00 97.31 88 THR A O 1
ATOM 693 N N . GLU A 1 89 ? 3.811 -16.194 -24.917 1.00 95.94 89 GLU A N 1
ATOM 694 C CA . GLU A 1 89 ? 3.997 -17.187 -23.857 1.00 95.94 89 GLU A CA 1
ATOM 695 C C . GLU A 1 89 ? 2.854 -17.162 -22.828 1.00 95.94 89 GLU A C 1
ATOM 697 O O . GLU A 1 89 ? 2.296 -18.212 -22.513 1.00 95.94 89 GLU A O 1
ATOM 702 N N . MET A 1 90 ? 2.417 -15.976 -22.387 1.00 96.00 90 MET A N 1
ATOM 703 C CA . MET A 1 90 ? 1.266 -15.815 -21.488 1.00 96.00 90 MET A CA 1
ATOM 704 C C . MET A 1 90 ? -0.004 -16.446 -22.074 1.00 96.00 90 MET A C 1
ATOM 706 O O . MET A 1 90 ? -0.703 -17.207 -21.405 1.00 96.00 90 MET A O 1
ATOM 710 N N . HIS A 1 91 ? -0.284 -16.199 -23.357 1.00 97.19 91 HIS A N 1
ATOM 711 C CA . HIS A 1 91 ? -1.432 -16.803 -24.040 1.00 97.19 91 HIS A CA 1
ATOM 712 C C . HIS A 1 91 ? -1.274 -18.316 -24.246 1.00 97.19 91 HIS A C 1
ATOM 714 O O . HIS A 1 91 ? -2.275 -19.034 -24.259 1.00 97.19 91 HIS A O 1
ATOM 720 N N . GLN A 1 92 ? -0.048 -18.828 -24.384 1.00 97.56 92 GLN A N 1
ATOM 721 C CA . GLN A 1 92 ? 0.196 -20.272 -24.405 1.00 97.56 92 GLN A CA 1
ATOM 722 C C . GLN A 1 92 ? -0.070 -20.903 -23.036 1.00 97.56 92 GLN A C 1
ATOM 724 O O . GLN A 1 92 ? -0.764 -21.912 -22.972 1.00 97.56 92 GLN A O 1
ATOM 729 N N . PHE A 1 93 ? 0.383 -20.284 -21.942 1.00 96.44 93 PHE A N 1
ATOM 730 C CA . PHE A 1 93 ? 0.085 -20.755 -20.587 1.00 96.44 93 PHE A CA 1
ATOM 731 C C . PHE A 1 93 ? -1.418 -20.829 -20.318 1.00 96.44 93 PHE A C 1
ATOM 733 O O . PHE A 1 93 ? -1.882 -21.806 -19.730 1.00 96.44 93 PHE A O 1
ATOM 740 N N . MET A 1 94 ? -2.182 -19.851 -20.809 1.00 95.75 94 MET A N 1
ATOM 741 C CA . MET A 1 94 ? -3.644 -19.882 -20.752 1.00 95.75 94 MET A CA 1
ATOM 742 C C . MET A 1 94 ? -4.226 -21.070 -21.537 1.00 95.75 94 MET A C 1
ATOM 744 O O . MET A 1 94 ? -5.062 -21.799 -21.007 1.00 95.75 94 MET A O 1
ATOM 748 N N . ARG A 1 95 ? -3.766 -21.311 -22.777 1.00 97.25 95 ARG A N 1
ATOM 749 C CA . ARG A 1 95 ? -4.205 -22.464 -23.597 1.00 97.25 95 ARG A CA 1
ATOM 750 C C . ARG A 1 95 ? -3.868 -23.809 -22.957 1.00 97.25 95 ARG A C 1
ATOM 752 O O . ARG A 1 95 ? -4.662 -24.740 -23.047 1.00 97.25 95 ARG A O 1
ATOM 759 N N . ASP A 1 96 ? -2.727 -23.890 -22.285 1.00 98.06 96 ASP A N 1
ATOM 760 C CA . ASP A 1 96 ? -2.263 -25.090 -21.587 1.00 98.06 96 ASP A CA 1
ATOM 761 C C . ASP A 1 96 ? -2.957 -25.299 -20.227 1.00 98.06 96 ASP A C 1
ATOM 763 O O . ASP A 1 96 ? -2.594 -26.213 -19.481 1.00 98.06 96 ASP A O 1
ATOM 767 N N . GLY A 1 97 ? -3.920 -24.442 -19.863 1.00 96.69 97 GLY A N 1
ATOM 768 C CA . GLY A 1 97 ? -4.661 -24.529 -18.604 1.00 96.69 97 GLY A CA 1
ATOM 769 C C . GLY A 1 97 ? -3.797 -24.280 -17.366 1.00 96.69 97 GLY A C 1
ATOM 770 O O . GLY A 1 97 ? -4.076 -24.819 -16.291 1.00 96.69 97 GLY A O 1
ATOM 771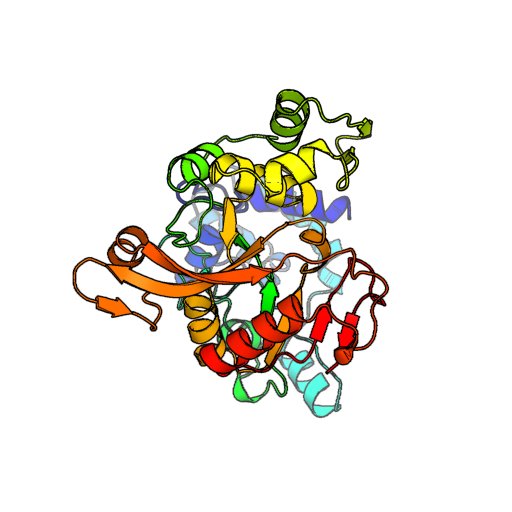 N N . LYS A 1 98 ? -2.707 -23.512 -17.492 1.00 97.44 98 LYS A N 1
ATOM 772 C CA . LYS A 1 98 ? -1.847 -23.167 -16.352 1.00 97.44 98 LYS A CA 1
ATOM 773 C C . LYS A 1 98 ? -2.563 -22.190 -15.422 1.00 97.44 98 LYS A C 1
ATOM 775 O O . LYS A 1 98 ? -3.316 -21.326 -15.856 1.00 97.44 98 LYS A O 1
ATOM 780 N N . ARG A 1 99 ? -2.259 -22.287 -14.125 1.00 96.75 99 ARG A N 1
ATOM 781 C CA . ARG A 1 99 ? -2.651 -21.272 -13.138 1.00 96.75 99 ARG A CA 1
ATOM 782 C C . ARG A 1 99 ? -1.643 -20.134 -13.167 1.00 96.75 99 ARG A C 1
ATOM 784 O O . ARG A 1 99 ? -0.449 -20.379 -13.005 1.00 96.75 99 ARG A O 1
ATOM 791 N N . ILE A 1 100 ? -2.134 -18.916 -13.353 1.00 96.06 100 ILE A N 1
ATOM 792 C CA . ILE A 1 100 ? -1.324 -17.710 -13.507 1.00 96.06 100 ILE A CA 1
ATOM 793 C C . ILE A 1 100 ? -1.701 -16.745 -12.387 1.00 96.06 100 ILE A C 1
ATOM 795 O O . ILE A 1 100 ? -2.880 -16.488 -12.157 1.00 96.06 100 ILE A O 1
ATOM 799 N N . LEU A 1 101 ? -0.696 -16.226 -11.684 1.00 96.50 101 LEU A N 1
ATOM 800 C CA . LEU A 1 101 ? -0.865 -15.176 -10.686 1.00 96.50 101 LEU A CA 1
ATOM 801 C C . LEU A 1 101 ? -0.279 -13.883 -11.245 1.00 96.50 101 LEU A C 1
ATOM 803 O O . LEU A 1 101 ? 0.903 -13.839 -11.582 1.00 96.50 101 LEU A O 1
ATOM 807 N N . LEU A 1 102 ? -1.105 -12.842 -11.330 1.00 95.44 102 LEU A N 1
ATOM 808 C CA . LEU A 1 102 ? -0.654 -11.499 -11.677 1.00 95.44 102 LEU A CA 1
ATOM 809 C C . LEU A 1 102 ? -0.420 -10.708 -10.390 1.00 95.44 102 LEU A C 1
ATOM 811 O O . LEU A 1 102 ? -1.354 -10.464 -9.629 1.00 95.44 102 LEU A O 1
ATOM 815 N N . GLU A 1 103 ? 0.826 -10.314 -10.150 1.00 95.81 103 GLU A N 1
ATOM 816 C CA . GLU A 1 103 ? 1.190 -9.473 -9.013 1.00 95.81 103 GLU A CA 1
ATOM 817 C C . GLU A 1 103 ? 1.108 -7.995 -9.411 1.00 95.81 103 GLU A C 1
ATOM 819 O O . GLU A 1 103 ? 1.832 -7.528 -10.292 1.00 95.81 103 GLU A O 1
ATOM 824 N N . GLY A 1 104 ? 0.198 -7.260 -8.773 1.00 91.50 104 GLY A N 1
ATOM 825 C CA . GLY A 1 104 ? 0.025 -5.829 -8.999 1.00 91.50 104 GLY A CA 1
ATOM 826 C C . GLY A 1 104 ? 1.020 -4.979 -8.208 1.00 91.50 104 GLY A C 1
ATOM 827 O O . GLY A 1 104 ? 1.385 -5.294 -7.076 1.00 91.50 104 GLY A O 1
ATOM 828 N N . ALA A 1 105 ? 1.397 -3.841 -8.782 1.00 89.81 105 ALA A N 1
ATOM 829 C CA . ALA A 1 105 ? 2.054 -2.743 -8.084 1.00 89.81 105 ALA A CA 1
ATOM 830 C C . ALA A 1 105 ? 1.595 -1.414 -8.708 1.00 89.81 105 ALA A C 1
ATOM 832 O O . ALA A 1 105 ? 1.434 -1.328 -9.919 1.00 89.81 105 ALA A O 1
ATOM 833 N N . GLN A 1 106 ? 1.418 -0.313 -7.984 1.00 91.75 106 GLN A N 1
ATOM 834 C CA . GLN A 1 106 ? 1.323 -0.127 -6.535 1.00 91.75 106 GLN A CA 1
ATOM 835 C C . GLN A 1 106 ? -0.139 -0.349 -6.074 1.00 91.75 106 GLN A C 1
ATOM 837 O O . GLN A 1 106 ? -0.767 -1.315 -6.487 1.00 91.75 106 GLN A O 1
ATOM 842 N N . GLY A 1 107 ? -0.691 0.517 -5.214 1.00 95.25 107 GLY A N 1
ATOM 843 C CA . GLY A 1 107 ? -2.116 0.517 -4.856 1.00 95.25 107 GLY A CA 1
ATOM 844 C C . GLY A 1 107 ? -2.949 1.429 -5.763 1.00 95.25 107 GLY A C 1
ATOM 845 O O . GLY A 1 107 ? -2.423 2.378 -6.345 1.00 95.25 107 GLY A O 1
ATOM 846 N N . LEU A 1 108 ? -4.263 1.193 -5.843 1.00 97.19 108 LEU A N 1
ATOM 847 C CA . LEU A 1 108 ? -5.157 1.917 -6.760 1.00 97.19 108 LEU A CA 1
ATOM 848 C C . LEU A 1 108 ? -5.153 3.439 -6.561 1.00 97.19 108 LEU A C 1
ATOM 850 O O . LEU A 1 108 ? -5.173 4.182 -7.538 1.00 97.19 108 LEU A O 1
ATOM 854 N N . LEU A 1 109 ? -5.084 3.919 -5.316 1.00 97.00 109 LEU A N 1
ATOM 855 C CA . LEU A 1 109 ? -5.059 5.361 -5.027 1.00 97.00 109 LEU A CA 1
ATOM 856 C C . LEU A 1 109 ? -3.779 6.058 -5.524 1.00 97.00 109 LEU A C 1
ATOM 858 O O . LEU A 1 109 ? -3.720 7.286 -5.531 1.00 97.00 109 LEU A O 1
ATOM 862 N N . LEU A 1 110 ? -2.782 5.286 -5.968 1.00 96.38 110 LEU A N 1
ATOM 863 C CA . LEU A 1 110 ? -1.581 5.760 -6.649 1.00 96.38 110 LEU A CA 1
ATOM 864 C C . LEU A 1 110 ? -1.632 5.545 -8.169 1.00 96.38 110 LEU A C 1
ATOM 866 O O . LEU A 1 110 ? -0.664 5.895 -8.822 1.00 96.38 110 LEU A O 1
ATOM 870 N N . SER A 1 111 ? -2.695 4.974 -8.744 1.00 96.81 111 SER A N 1
ATOM 871 C CA . SER A 1 111 ? -2.820 4.808 -10.202 1.00 96.81 111 SER A CA 1
ATOM 872 C C . SER A 1 111 ? -2.831 6.169 -10.903 1.00 96.81 111 SER A C 1
ATOM 874 O O . SER A 1 111 ? -3.509 7.089 -10.444 1.00 96.81 111 SER A O 1
ATOM 876 N N . ILE A 1 112 ? -2.142 6.284 -12.040 1.00 96.06 112 ILE A N 1
ATOM 877 C CA . ILE A 1 112 ? -2.185 7.490 -12.881 1.00 96.06 112 ILE A CA 1
ATOM 878 C C . ILE A 1 112 ? -3.611 7.820 -13.356 1.00 96.06 112 ILE A C 1
ATOM 880 O O . ILE A 1 112 ? -3.984 8.988 -13.426 1.00 96.06 112 ILE A O 1
ATOM 884 N N . GLU A 1 113 ? -4.429 6.793 -13.603 1.00 95.12 113 GLU A N 1
ATOM 885 C CA . GLU A 1 113 ? -5.789 6.932 -14.135 1.00 95.12 113 GLU A CA 1
ATOM 886 C C . GLU A 1 113 ? -6.835 7.123 -13.038 1.00 95.12 113 GLU A C 1
ATOM 888 O O . GLU A 1 113 ? -7.823 7.833 -13.227 1.00 95.12 113 GLU A O 1
ATOM 893 N N . HIS A 1 114 ? -6.634 6.485 -11.881 1.00 96.44 114 HIS A N 1
ATOM 894 C CA . HIS A 1 114 ? -7.664 6.325 -10.847 1.00 96.44 114 HIS A CA 1
ATOM 895 C C . HIS A 1 114 ? -7.278 6.895 -9.477 1.00 96.44 114 HIS A C 1
ATOM 897 O O . HIS A 1 114 ? -8.120 6.927 -8.580 1.00 96.44 114 HIS A O 1
ATOM 903 N N . GLY A 1 115 ? -6.039 7.341 -9.301 1.00 96.69 115 GLY A N 1
ATOM 904 C CA . GLY A 1 115 ? -5.496 7.774 -8.020 1.00 96.69 115 GLY A CA 1
ATOM 905 C C . GLY A 1 115 ? -5.710 9.253 -7.694 1.00 96.69 115 GLY A C 1
ATOM 906 O O . GLY A 1 115 ? -6.412 9.986 -8.393 1.00 96.69 115 GLY A O 1
ATOM 907 N N . THR A 1 116 ? -5.086 9.703 -6.605 1.00 96.25 116 THR A N 1
ATOM 908 C CA . THR A 1 116 ? -5.127 11.097 -6.128 1.00 96.25 116 THR A CA 1
ATOM 909 C C . THR A 1 116 ? -4.146 11.985 -6.901 1.00 96.25 116 THR A C 1
ATOM 911 O O . THR A 1 116 ? -3.135 12.420 -6.348 1.00 96.25 116 THR A O 1
ATOM 914 N N . PHE A 1 117 ? -4.396 12.199 -8.195 1.00 94.12 117 PHE A N 1
ATOM 915 C CA . PHE A 1 117 ? -3.539 13.014 -9.066 1.00 94.12 117 PHE A CA 1
ATOM 916 C C . PHE A 1 117 ? -3.352 14.442 -8.504 1.00 94.12 117 PHE A C 1
ATOM 918 O O . PHE A 1 117 ? -4.334 15.020 -8.031 1.00 94.12 117 PHE A O 1
ATOM 925 N N . PRO A 1 118 ? -2.138 15.035 -8.557 1.00 93.94 118 PRO A N 1
ATOM 926 C CA . PRO A 1 118 ? -0.908 14.540 -9.200 1.00 93.94 118 PRO A CA 1
ATOM 927 C C . PRO A 1 118 ? -0.039 13.615 -8.328 1.00 93.94 118 PRO A C 1
ATOM 929 O O . PRO A 1 118 ? 1.015 13.169 -8.767 1.00 93.94 118 PRO A O 1
ATOM 932 N N . TYR A 1 119 ? -0.460 13.298 -7.103 1.00 93.62 119 TYR A N 1
ATOM 933 C CA . TYR A 1 119 ? 0.312 12.506 -6.140 1.00 93.62 119 TYR A CA 1
ATOM 934 C C . TYR A 1 119 ? 0.138 10.998 -6.359 1.00 93.62 119 TYR A C 1
ATOM 936 O O . TYR A 1 119 ? -0.410 10.281 -5.513 1.00 93.62 119 TYR A O 1
ATOM 944 N N . VAL A 1 120 ? 0.557 10.542 -7.534 1.00 94.31 120 VAL A N 1
ATOM 945 C CA . VAL A 1 120 ? 0.358 9.190 -8.066 1.00 94.31 120 VAL A CA 1
ATOM 946 C C . VAL A 1 120 ? 1.651 8.676 -8.699 1.00 94.31 120 VAL A C 1
ATOM 948 O O . VAL A 1 120 ? 2.588 9.434 -8.946 1.00 94.31 120 VAL A O 1
ATOM 951 N N . THR A 1 121 ? 1.717 7.374 -8.957 1.00 92.81 121 THR A N 1
ATOM 952 C CA . THR A 1 121 ? 2.732 6.807 -9.849 1.00 92.81 121 THR A CA 1
ATOM 953 C C . THR A 1 121 ? 2.377 7.107 -11.308 1.00 92.81 121 THR A C 1
ATOM 955 O O . THR A 1 121 ? 1.282 7.571 -11.621 1.00 92.81 121 THR A O 1
ATOM 958 N N . SER A 1 122 ? 3.292 6.812 -12.225 1.00 93.44 122 SER A N 1
ATOM 959 C CA . SER A 1 122 ? 3.110 7.038 -13.666 1.00 93.44 122 SER A CA 1
ATOM 960 C C . SER A 1 122 ? 2.556 5.822 -14.416 1.00 93.44 122 SER A C 1
ATOM 962 O O . SER A 1 122 ? 2.569 5.801 -15.644 1.00 93.44 122 SER A O 1
ATOM 964 N N . SER A 1 123 ? 2.079 4.810 -13.689 1.00 93.56 123 SER A N 1
ATOM 965 C CA . SER A 1 123 ? 1.446 3.608 -14.234 1.00 93.56 123 SER A CA 1
ATOM 966 C C . SER A 1 123 ? 0.027 3.428 -13.707 1.00 93.56 123 SER A C 1
ATOM 968 O O . SER A 1 123 ? -0.333 3.942 -12.646 1.00 93.56 123 SER A O 1
ATOM 970 N N . ASP A 1 124 ? -0.788 2.676 -14.444 1.00 95.94 124 ASP A N 1
ATOM 971 C CA . ASP A 1 124 ? -2.107 2.278 -13.968 1.00 95.94 124 ASP A CA 1
ATOM 972 C C . ASP A 1 124 ? -1.995 1.060 -13.038 1.00 95.94 124 ASP A C 1
ATOM 974 O O . ASP A 1 124 ? -1.616 -0.028 -13.465 1.00 95.94 124 ASP A O 1
ATOM 978 N N . CYS A 1 125 ? -2.333 1.260 -11.765 1.00 96.69 125 CYS A N 1
ATOM 979 C CA . CYS A 1 125 ? -2.328 0.228 -10.723 1.00 96.69 125 CYS A CA 1
ATOM 980 C C . CYS A 1 125 ? -3.668 -0.523 -10.599 1.00 96.69 125 CYS A C 1
ATOM 982 O O . CYS A 1 125 ? -3.894 -1.207 -9.602 1.00 96.69 125 CYS A O 1
ATOM 984 N N . SER A 1 126 ? -4.605 -0.327 -11.530 1.00 97.12 126 SER A N 1
ATOM 985 C CA . SER A 1 126 ? -5.883 -1.043 -11.536 1.00 97.12 126 SER A CA 1
ATOM 986 C C . SER A 1 126 ? -5.735 -2.493 -12.018 1.00 97.12 126 SER A C 1
ATOM 988 O O . SER A 1 126 ? -4.696 -2.901 -12.553 1.00 97.12 126 SER A O 1
ATOM 990 N N . LEU A 1 127 ? -6.815 -3.269 -11.892 1.00 96.56 127 LEU A N 1
ATOM 991 C CA . LEU A 1 127 ? -6.960 -4.576 -12.536 1.00 96.56 127 LEU A CA 1
ATOM 992 C C . LEU A 1 127 ? -6.671 -4.498 -14.044 1.00 96.56 127 LEU A C 1
ATOM 994 O O . LEU A 1 127 ? -5.988 -5.361 -14.598 1.00 96.56 127 LEU A O 1
ATOM 998 N N . ASN A 1 128 ? -7.154 -3.445 -14.708 1.00 96.06 128 ASN A N 1
ATOM 999 C CA . ASN A 1 128 ? -6.956 -3.254 -16.139 1.00 96.06 128 ASN A CA 1
ATOM 1000 C C . ASN A 1 128 ? -5.493 -2.947 -16.485 1.00 96.06 128 ASN A C 1
ATOM 1002 O O . ASN A 1 128 ? -4.947 -3.532 -17.423 1.00 96.06 128 ASN A O 1
ATOM 1006 N N . GLY A 1 129 ? -4.835 -2.086 -15.709 1.00 95.31 129 GLY A N 1
ATOM 1007 C CA . GLY A 1 129 ? -3.408 -1.807 -15.867 1.00 95.31 129 GLY A CA 1
ATOM 1008 C C . GLY A 1 129 ? -2.550 -3.059 -15.677 1.00 95.31 129 GLY A C 1
ATOM 1009 O O . GLY A 1 129 ? -1.685 -3.354 -16.502 1.00 95.31 129 GLY A O 1
ATOM 1010 N N . THR A 1 130 ? -2.868 -3.857 -14.655 1.00 94.19 130 THR A N 1
ATOM 1011 C CA . THR A 1 130 ? -2.159 -5.109 -14.348 1.00 94.19 130 THR A CA 1
ATOM 1012 C C . THR A 1 130 ? -2.319 -6.139 -15.471 1.00 94.19 130 THR A C 1
ATOM 1014 O O . THR A 1 130 ? -1.328 -6.689 -15.947 1.00 94.19 130 THR A O 1
ATOM 1017 N N . ALA A 1 131 ? -3.548 -6.372 -15.946 1.00 95.44 131 ALA A N 1
ATOM 1018 C CA . ALA A 1 131 ? -3.808 -7.330 -17.021 1.00 95.44 131 ALA A CA 1
ATOM 1019 C C . ALA A 1 131 ? -3.195 -6.882 -18.360 1.00 95.44 131 ALA A C 1
ATOM 1021 O O . ALA A 1 131 ? -2.499 -7.655 -19.024 1.00 95.44 131 ALA A O 1
ATOM 1022 N N . SER A 1 132 ? -3.390 -5.615 -18.741 1.00 94.81 132 SER A N 1
ATOM 1023 C CA . SER A 1 132 ? -2.875 -5.095 -20.015 1.00 94.81 132 SER A CA 1
ATOM 1024 C C . SER A 1 132 ? -1.345 -5.070 -20.068 1.00 94.81 132 SER A C 1
ATOM 1026 O O . SER A 1 132 ? -0.772 -5.300 -21.134 1.00 94.81 132 SER A O 1
ATOM 1028 N N . GLY A 1 133 ? -0.674 -4.878 -18.926 1.00 91.94 133 GLY A N 1
ATOM 1029 C CA . GLY A 1 133 ? 0.785 -4.913 -18.812 1.00 91.94 133 GLY A CA 1
ATOM 1030 C C . GLY A 1 133 ? 1.424 -6.245 -19.222 1.00 91.94 133 GLY A C 1
ATOM 1031 O O . GLY A 1 133 ? 2.590 -6.255 -19.614 1.00 91.94 133 GLY A O 1
ATOM 1032 N N . VAL A 1 134 ? 0.663 -7.344 -19.194 1.00 93.56 134 VAL A N 1
ATOM 1033 C CA . VAL A 1 134 ? 1.112 -8.688 -19.603 1.00 93.56 134 VAL A CA 1
ATOM 1034 C C . VAL A 1 134 ? 0.409 -9.201 -20.868 1.00 93.56 134 VAL A C 1
ATOM 1036 O O . VAL A 1 134 ? 0.495 -10.382 -21.195 1.00 93.56 134 VAL A O 1
ATOM 1039 N N . GLY A 1 135 ? -0.291 -8.325 -21.597 1.00 93.94 135 GLY A N 1
ATOM 1040 C CA . GLY A 1 135 ? -0.985 -8.683 -22.839 1.00 93.94 135 GLY A CA 1
ATOM 1041 C C . GLY A 1 135 ? -2.316 -9.417 -22.641 1.00 93.94 135 GLY A C 1
ATOM 1042 O O . GLY A 1 135 ? -2.788 -10.084 -23.565 1.00 93.94 135 GLY A O 1
ATOM 1043 N N . LEU A 1 136 ? -2.930 -9.300 -21.461 1.00 95.12 136 LEU A N 1
ATOM 1044 C CA . LEU A 1 136 ? -4.249 -9.852 -21.155 1.00 95.12 136 LEU A CA 1
ATOM 1045 C C . LEU A 1 136 ? -5.314 -8.749 -21.096 1.00 95.12 136 LEU A C 1
ATOM 1047 O O . LEU A 1 136 ? -5.036 -7.584 -20.820 1.00 95.12 136 LEU A O 1
ATOM 1051 N N . SER A 1 137 ? -6.569 -9.126 -21.337 1.00 95.19 137 SER A N 1
ATOM 1052 C CA . SER A 1 137 ? -7.716 -8.269 -21.024 1.00 95.19 137 SER A CA 1
ATOM 1053 C C . SER A 1 137 ? -8.112 -8.453 -19.561 1.00 95.19 137 SER A C 1
ATOM 1055 O O . SER A 1 137 ? -8.060 -9.571 -19.057 1.00 95.19 137 SER A O 1
ATOM 1057 N N . ALA A 1 138 ? -8.617 -7.406 -18.901 1.00 94.56 138 ALA A N 1
ATOM 1058 C CA . ALA A 1 138 ? -9.194 -7.525 -17.557 1.00 94.56 138 ALA A CA 1
ATOM 1059 C C . ALA A 1 138 ? -10.300 -8.599 -17.467 1.00 94.56 138 ALA A C 1
ATOM 1061 O O . ALA A 1 138 ? -10.469 -9.220 -16.426 1.00 94.56 138 ALA A O 1
ATOM 1062 N N . ARG A 1 139 ? -11.015 -8.873 -18.571 1.00 95.19 139 ARG A N 1
ATOM 1063 C CA . ARG A 1 139 ? -12.042 -9.933 -18.644 1.00 95.19 139 ARG A CA 1
ATOM 1064 C C . ARG A 1 139 ? -11.483 -11.353 -18.537 1.00 95.19 139 ARG A C 1
ATOM 1066 O O . ARG A 1 139 ? -12.255 -12.278 -18.338 1.00 95.19 139 ARG A O 1
ATOM 1073 N N . MET A 1 140 ? -10.179 -11.522 -18.738 1.00 95.50 140 MET A N 1
ATOM 1074 C CA . MET A 1 140 ? -9.488 -12.810 -18.634 1.00 95.50 140 MET A CA 1
ATOM 1075 C C . MET A 1 140 ? -8.979 -13.079 -17.212 1.00 95.50 140 MET A C 1
ATOM 1077 O O . MET A 1 140 ? -8.337 -14.098 -16.992 1.00 95.50 140 MET A O 1
ATOM 1081 N N . VAL A 1 141 ? -9.207 -12.163 -16.263 1.00 95.75 141 VAL A N 1
ATOM 1082 C CA . VAL A 1 141 ? -8.844 -12.363 -14.858 1.00 95.75 141 VAL A CA 1
ATOM 1083 C C . VAL A 1 141 ? -10.049 -12.924 -14.113 1.00 95.75 141 VAL A C 1
ATOM 1085 O O . VAL A 1 141 ? -11.042 -12.225 -13.923 1.00 95.75 141 VAL A O 1
ATOM 1088 N N . ASP A 1 142 ? -9.939 -14.175 -13.669 1.00 95.56 142 ASP A N 1
ATOM 1089 C CA . ASP A 1 142 ? -11.043 -14.886 -13.014 1.00 95.56 142 ASP A CA 1
ATOM 1090 C C . ASP A 1 142 ? -11.294 -14.409 -11.576 1.00 95.56 142 ASP A C 1
ATOM 1092 O O . ASP A 1 142 ? -12.435 -14.350 -11.120 1.00 95.56 142 ASP A O 1
ATOM 1096 N N . LEU A 1 143 ? -10.221 -14.080 -10.848 1.00 95.88 143 LEU A N 1
ATOM 1097 C CA . LEU A 1 143 ? -10.274 -13.759 -9.422 1.00 95.88 143 LEU A CA 1
ATOM 1098 C C . LEU A 1 143 ? -9.361 -12.569 -9.084 1.00 95.88 143 LEU A C 1
ATOM 1100 O O . LEU A 1 143 ? -8.194 -12.765 -8.736 1.00 95.88 143 LEU A O 1
ATOM 1104 N N . PRO A 1 144 ? -9.864 -11.327 -9.172 1.00 96.19 144 PRO A N 1
ATOM 1105 C CA . PRO A 1 144 ? -9.152 -10.170 -8.649 1.00 96.19 144 PRO A CA 1
ATOM 1106 C C . PRO A 1 144 ? -9.200 -10.157 -7.114 1.00 96.19 144 PRO A C 1
ATOM 1108 O O . PRO A 1 144 ? -10.264 -10.325 -6.521 1.00 96.19 144 PRO A O 1
ATOM 1111 N N . LEU A 1 145 ? -8.048 -9.938 -6.474 1.00 96.56 145 LEU A N 1
ATOM 1112 C CA . LEU A 1 145 ? -7.899 -9.901 -5.015 1.00 96.56 145 LEU A CA 1
ATOM 1113 C C . LEU A 1 145 ? -7.358 -8.533 -4.578 1.00 96.56 145 LEU A C 1
ATOM 1115 O O . LEU A 1 145 ? -6.206 -8.194 -4.849 1.00 96.56 145 LEU A O 1
ATOM 1119 N N . GLY A 1 146 ? -8.184 -7.734 -3.902 1.00 97.44 146 GLY A N 1
ATOM 1120 C CA . GLY A 1 146 ? -7.798 -6.433 -3.357 1.00 97.44 146 GLY A CA 1
ATOM 1121 C C . GLY A 1 146 ? -7.137 -6.557 -1.985 1.00 97.44 146 GLY A C 1
ATOM 1122 O O . GLY A 1 146 ? -7.773 -6.989 -1.031 1.00 97.44 146 GLY A O 1
ATOM 1123 N N . ILE A 1 147 ? -5.877 -6.145 -1.850 1.00 97.88 147 ILE A N 1
ATOM 1124 C CA . ILE A 1 147 ? -5.173 -6.164 -0.559 1.00 97.88 147 ILE A CA 1
ATOM 1125 C C . ILE A 1 147 ? -5.432 -4.851 0.187 1.00 97.88 147 ILE A C 1
ATOM 1127 O O . ILE A 1 147 ? -5.118 -3.769 -0.314 1.00 97.88 147 ILE A O 1
ATOM 1131 N N . VAL A 1 148 ? -5.964 -4.951 1.403 1.00 98.31 148 VAL A N 1
ATOM 1132 C CA . VAL A 1 148 ? -6.280 -3.817 2.276 1.00 98.31 148 VAL A CA 1
ATOM 1133 C C . VAL A 1 148 ? -5.563 -4.004 3.611 1.00 98.31 148 VAL A C 1
ATOM 1135 O O . VAL A 1 148 ? -5.639 -5.062 4.234 1.00 98.31 148 VAL A O 1
ATOM 1138 N N . LYS A 1 149 ? -4.847 -2.975 4.073 1.00 98.00 149 LYS A N 1
ATOM 1139 C CA . LYS A 1 149 ? -4.385 -2.930 5.468 1.00 98.00 149 LYS A CA 1
ATOM 1140 C C . LYS A 1 149 ? -5.558 -2.532 6.360 1.00 98.00 149 LYS A C 1
ATOM 1142 O O . LYS A 1 149 ? -6.310 -1.617 6.011 1.00 98.00 149 LYS A O 1
ATOM 1147 N N . PHE A 1 150 ? -5.729 -3.237 7.471 1.00 97.88 150 PHE A N 1
ATOM 1148 C CA . PHE A 1 150 ? -6.864 -3.062 8.368 1.00 97.88 150 PHE A CA 1
ATOM 1149 C C . PHE A 1 150 ? -6.433 -3.249 9.829 1.00 97.88 150 PHE A C 1
ATOM 1151 O O . PHE A 1 150 ? -5.707 -4.204 10.092 1.00 97.88 150 PHE A O 1
ATOM 1158 N N . PRO A 1 151 ? -6.866 -2.400 10.783 1.00 96.81 151 PRO A N 1
ATOM 1159 C CA . PRO A 1 151 ? -7.756 -1.242 10.623 1.00 96.81 151 PRO A CA 1
ATOM 1160 C C . PRO A 1 151 ? -7.025 0.098 10.402 1.00 96.81 151 PRO A C 1
ATOM 1162 O O . PRO A 1 151 ? -7.587 1.165 10.645 1.00 96.81 151 PRO A O 1
ATOM 1165 N N . PHE A 1 152 ? -5.782 0.081 9.914 1.00 98.31 152 PHE A N 1
ATOM 1166 C CA . PHE A 1 152 ? -5.054 1.292 9.523 1.00 98.31 152 PHE A CA 1
ATOM 1167 C C . PHE A 1 152 ? -4.604 1.235 8.059 1.00 98.31 152 PHE A C 1
ATOM 1169 O O . PHE A 1 152 ? -4.454 0.169 7.469 1.00 98.31 152 PHE A O 1
ATOM 1176 N N . MET A 1 153 ? -4.307 2.392 7.478 1.00 97.31 153 MET A N 1
ATOM 1177 C CA . MET A 1 153 ? -3.689 2.517 6.163 1.00 97.31 153 MET A CA 1
ATOM 1178 C C . MET A 1 153 ? -2.464 3.428 6.215 1.00 97.31 153 MET A C 1
ATOM 1180 O O . MET A 1 153 ? -2.226 4.153 7.182 1.00 97.31 153 MET A O 1
ATOM 1184 N N . THR A 1 154 ? -1.661 3.384 5.155 1.00 97.38 154 THR A N 1
ATOM 1185 C CA . THR A 1 154 ? -0.402 4.130 5.090 1.00 97.38 154 THR A CA 1
ATOM 1186 C C . THR A 1 154 ? -0.206 4.807 3.752 1.00 97.38 154 THR A C 1
ATOM 1188 O O . THR A 1 154 ? -0.526 4.219 2.718 1.00 97.38 154 THR A O 1
ATOM 1191 N N . ARG A 1 155 ? 0.435 5.975 3.761 1.00 94.88 155 ARG A N 1
ATOM 1192 C CA . ARG A 1 155 ? 0.836 6.701 2.554 1.00 94.88 155 ARG A CA 1
ATOM 1193 C C . ARG A 1 155 ? 2.333 7.005 2.585 1.00 94.88 155 ARG A C 1
ATOM 1195 O O . ARG A 1 155 ? 2.883 7.409 3.606 1.00 94.88 155 ARG A O 1
ATOM 1202 N N . VAL A 1 156 ? 2.997 6.804 1.450 1.00 88.06 156 VAL A N 1
ATOM 1203 C CA . VAL A 1 156 ? 4.368 7.278 1.221 1.00 88.06 156 VAL A CA 1
ATOM 1204 C C . VAL A 1 156 ? 4.290 8.553 0.395 1.00 88.06 156 VAL A C 1
ATOM 1206 O O . VAL A 1 156 ? 3.540 8.608 -0.577 1.00 88.06 156 VAL A O 1
ATOM 1209 N N . GLY A 1 157 ? 5.095 9.549 0.758 1.00 82.88 157 GLY A N 1
ATOM 1210 C CA . GLY A 1 157 ? 5.173 10.806 0.024 1.00 82.88 157 GLY A CA 1
ATOM 1211 C C . GLY A 1 157 ? 4.009 11.761 0.303 1.00 82.88 157 GLY A C 1
ATOM 1212 O O . GLY A 1 157 ? 3.202 11.570 1.220 1.00 82.88 157 GLY A O 1
ATOM 1213 N N . ALA A 1 158 ? 3.974 12.829 -0.488 1.00 87.75 158 ALA A N 1
ATOM 1214 C CA . ALA A 1 158 ? 3.011 13.913 -0.358 1.00 87.75 158 ALA A CA 1
ATOM 1215 C C . ALA A 1 158 ? 1.604 13.517 -0.839 1.00 87.75 158 ALA A C 1
ATOM 1217 O O . ALA A 1 158 ? 1.378 12.436 -1.403 1.00 87.75 158 ALA A O 1
ATOM 1218 N N . GLY A 1 159 ? 0.655 14.420 -0.614 1.00 92.44 159 GLY A N 1
ATOM 1219 C CA . GLY A 1 159 ? -0.693 14.361 -1.168 1.00 92.44 159 GLY A CA 1
ATOM 1220 C C . GLY A 1 159 ? -1.760 14.146 -0.103 1.00 92.44 159 GLY A C 1
ATOM 1221 O O . GLY A 1 159 ? -1.441 13.814 1.039 1.00 92.44 159 GLY A O 1
ATOM 1222 N N . PRO A 1 160 ? -3.038 14.326 -0.458 1.00 95.38 160 PRO A N 1
ATOM 1223 C CA . PRO A 1 160 ? -4.116 14.280 0.513 1.00 95.38 160 PRO A CA 1
ATOM 1224 C C . PRO A 1 160 ? -4.251 12.894 1.156 1.00 95.38 160 PRO A C 1
ATOM 1226 O O . PRO A 1 160 ? -4.102 11.858 0.495 1.00 95.38 160 PRO A O 1
ATOM 1229 N N . PHE A 1 161 ? -4.552 12.895 2.452 1.00 97.44 161 PHE A N 1
ATOM 1230 C CA . PHE A 1 161 ? -4.775 11.695 3.248 1.00 97.44 161 PHE A CA 1
ATOM 1231 C C . PHE A 1 161 ? -5.812 12.002 4.346 1.00 97.44 161 PHE A C 1
ATOM 1233 O O . PHE A 1 161 ? -5.433 12.357 5.457 1.00 97.44 161 PHE A O 1
ATOM 1240 N N . PRO A 1 162 ? -7.121 11.900 4.039 1.00 97.50 162 PRO A N 1
ATOM 1241 C CA . PRO A 1 162 ? -8.184 12.366 4.936 1.00 97.50 162 PRO A CA 1
ATOM 1242 C C . PRO A 1 162 ? -8.159 11.740 6.333 1.00 97.50 162 PRO A C 1
ATOM 1244 O O . PRO A 1 162 ? -8.518 12.392 7.304 1.00 97.50 162 PRO A O 1
ATOM 1247 N N . THR A 1 163 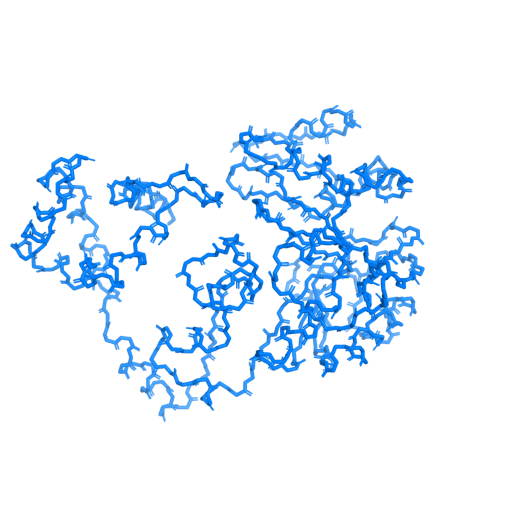? -7.736 10.479 6.441 1.00 98.31 163 THR A N 1
ATOM 1248 C CA . THR A 1 163 ? -7.699 9.741 7.709 1.00 98.31 163 THR A CA 1
ATOM 1249 C C . THR A 1 163 ? -6.347 9.804 8.422 1.00 98.31 163 THR A C 1
ATOM 1251 O O . THR A 1 163 ? -6.124 9.046 9.369 1.00 98.31 163 THR A O 1
ATOM 1254 N N . GLU A 1 164 ? -5.429 10.670 7.977 1.00 98.31 164 GLU A N 1
ATOM 1255 C CA . GLU A 1 164 ? -4.089 10.782 8.549 1.00 98.31 164 GLU A CA 1
ATOM 1256 C C . GLU A 1 164 ? -4.112 11.184 10.024 1.00 98.31 164 GLU A C 1
ATOM 1258 O O . GLU A 1 164 ? -4.666 12.205 10.428 1.00 98.31 164 GLU A O 1
ATOM 1263 N N . LEU A 1 165 ? -3.415 10.395 10.832 1.00 98.19 165 LEU A N 1
ATOM 1264 C CA . LEU A 1 165 ? -3.215 10.663 12.241 1.00 98.19 165 LEU A CA 1
ATOM 1265 C C . LEU A 1 165 ? -2.118 11.717 12.421 1.00 98.19 165 LEU A C 1
ATOM 1267 O O . LEU A 1 165 ? -0.960 11.501 12.062 1.00 98.19 165 LEU A O 1
ATOM 1271 N N . GLY A 1 166 ? -2.501 12.866 12.980 1.00 96.06 166 GLY A N 1
ATOM 1272 C CA . GLY A 1 166 ? -1.627 14.026 13.161 1.00 96.06 166 GLY A CA 1
ATOM 1273 C C . GLY A 1 166 ? -1.629 15.011 11.990 1.00 96.06 166 GLY A C 1
ATOM 1274 O O . GLY A 1 166 ? -0.880 15.983 12.055 1.00 96.06 166 GLY A O 1
ATOM 1275 N N . GLU A 1 167 ? -2.451 14.777 10.959 1.00 94.25 167 GLU A N 1
ATOM 1276 C CA . GLU A 1 167 ? -2.744 15.721 9.867 1.00 94.25 167 GLU A CA 1
ATOM 1277 C C . GLU A 1 167 ? -1.475 16.406 9.310 1.00 94.25 167 GLU A C 1
ATOM 1279 O O . GLU A 1 167 ? -0.487 15.737 8.998 1.00 94.25 167 GLU A O 1
ATOM 1284 N N . GLU A 1 168 ? -1.463 17.742 9.229 1.00 92.50 168 GLU A N 1
ATOM 1285 C CA . GLU A 1 168 ? -0.353 18.545 8.703 1.00 92.50 168 GLU A CA 1
ATOM 1286 C C . GLU A 1 168 ? 0.975 18.281 9.433 1.00 92.50 168 GLU A C 1
ATOM 1288 O O . GLU A 1 168 ? 2.031 18.216 8.801 1.00 92.50 168 GLU A O 1
ATOM 1293 N N . ARG A 1 169 ? 0.941 18.046 10.754 1.00 94.06 169 ARG A N 1
ATOM 1294 C CA . ARG A 1 169 ? 2.145 17.709 11.533 1.00 94.06 169 ARG A CA 1
ATOM 1295 C C . ARG A 1 169 ? 2.749 16.388 11.059 1.00 94.06 169 ARG A C 1
ATOM 1297 O O . ARG A 1 169 ? 3.971 16.272 10.979 1.00 94.06 169 ARG A O 1
ATOM 1304 N N . SER A 1 170 ? 1.912 15.402 10.742 1.00 94.38 170 SER A N 1
ATOM 1305 C CA . SER A 1 170 ? 2.350 14.103 10.224 1.00 94.38 170 SER A CA 1
ATOM 1306 C C . SER A 1 170 ? 2.825 14.196 8.771 1.00 94.38 170 SER A C 1
ATOM 1308 O O . SER A 1 170 ? 3.903 13.674 8.461 1.00 94.38 170 SER A O 1
ATOM 1310 N N . GLU A 1 171 ? 2.106 14.935 7.915 1.00 92.44 171 GLU A N 1
ATOM 1311 C CA . GLU A 1 171 ? 2.501 15.186 6.520 1.00 92.44 171 GLU A CA 1
ATOM 1312 C C . GLU A 1 171 ? 3.874 15.872 6.461 1.00 92.44 171 GLU A C 1
ATOM 1314 O O . GLU A 1 171 ? 4.761 15.409 5.739 1.00 92.44 171 GLU A O 1
ATOM 1319 N N . HIS A 1 172 ? 4.095 16.904 7.283 1.00 90.69 172 HIS A N 1
ATOM 1320 C CA . HIS A 1 172 ? 5.378 17.597 7.379 1.00 90.69 172 HIS A CA 1
ATOM 1321 C C . HIS A 1 172 ? 6.487 16.684 7.921 1.00 90.69 172 HIS A C 1
ATOM 1323 O O . HIS A 1 172 ? 7.564 16.593 7.334 1.00 90.69 172 HIS A O 1
ATOM 1329 N N . TYR A 1 173 ? 6.221 15.946 9.004 1.00 90.12 173 TYR A N 1
ATOM 1330 C CA . TYR A 1 173 ? 7.211 15.062 9.628 1.00 90.12 173 TYR A CA 1
ATOM 1331 C C . TYR A 1 173 ? 7.682 13.933 8.695 1.00 90.12 173 TYR A C 1
ATOM 1333 O O . TYR A 1 173 ? 8.868 13.589 8.671 1.00 90.12 173 TYR A O 1
ATOM 1341 N N . CYS A 1 174 ? 6.762 13.356 7.914 1.00 89.12 174 CYS A N 1
ATOM 1342 C CA . CYS A 1 174 ? 7.057 12.281 6.958 1.00 89.12 174 CYS A CA 1
ATOM 1343 C C . CYS A 1 174 ? 7.473 12.791 5.564 1.00 89.12 174 CYS A C 1
ATOM 1345 O O . CYS A 1 174 ? 7.809 11.999 4.668 1.00 89.12 174 CYS A O 1
ATOM 1347 N N . GLY A 1 175 ? 7.421 14.111 5.375 1.00 82.81 175 GLY A N 1
ATOM 1348 C CA . GLY A 1 175 ? 7.734 14.840 4.153 1.00 82.81 175 GLY A CA 1
ATOM 1349 C C . GLY A 1 175 ? 9.195 14.738 3.700 1.00 82.81 175 GLY A C 1
ATOM 1350 O O . GLY A 1 175 ? 9.924 13.809 4.069 1.00 82.81 175 GLY A O 1
ATOM 1351 N N . GLU A 1 176 ? 9.583 15.629 2.786 1.00 62.47 176 GLU A N 1
ATOM 1352 C CA . GLU A 1 176 ? 10.885 15.615 2.101 1.00 62.47 176 GLU A CA 1
ATOM 1353 C C . GLU A 1 176 ? 12.071 15.717 3.081 1.00 62.47 176 GLU A C 1
ATOM 1355 O O . GLU A 1 176 ? 11.978 16.356 4.124 1.00 62.47 176 GLU A O 1
ATOM 1360 N N . ASP A 1 177 ? 13.161 15.003 2.771 1.00 61.97 177 ASP A N 1
ATOM 1361 C CA . ASP A 1 177 ? 14.390 14.891 3.581 1.00 61.97 177 ASP A CA 1
ATOM 1362 C C . ASP A 1 177 ? 14.249 14.360 5.017 1.00 61.97 177 ASP A C 1
ATOM 1364 O O . ASP A 1 177 ? 15.129 14.524 5.861 1.00 61.97 177 ASP A O 1
ATOM 1368 N N . SER A 1 178 ? 13.193 13.596 5.299 1.00 60.81 178 SER A N 1
ATOM 1369 C CA . SER A 1 178 ? 13.010 12.968 6.615 1.00 60.81 178 SER A CA 1
ATOM 1370 C C . SER A 1 178 ? 14.098 11.948 7.013 1.00 60.81 178 SER A C 1
ATOM 1372 O O . SER A 1 178 ? 14.164 11.579 8.179 1.00 60.81 178 SER A O 1
ATOM 1374 N N . GLY A 1 179 ? 15.006 11.526 6.124 1.00 68.56 179 GLY A N 1
ATOM 1375 C CA . GLY A 1 179 ? 16.102 10.614 6.484 1.00 68.56 179 GLY A CA 1
ATOM 1376 C C . GLY A 1 179 ? 15.625 9.315 7.162 1.00 68.56 179 GLY A C 1
ATOM 1377 O O . GLY A 1 179 ? 14.495 8.862 6.959 1.00 68.56 179 GLY A O 1
ATOM 1378 N N . ASN A 1 180 ? 16.488 8.700 7.976 1.00 78.50 180 ASN A N 1
ATOM 1379 C CA . ASN A 1 180 ? 16.136 7.531 8.789 1.00 78.50 180 ASN A CA 1
ATOM 1380 C C . ASN A 1 180 ? 15.440 7.974 10.093 1.00 78.50 180 ASN A C 1
ATOM 1382 O O . ASN A 1 180 ? 16.088 8.066 11.136 1.00 78.50 180 ASN A O 1
ATOM 1386 N N . ARG A 1 181 ? 14.122 8.234 10.042 1.00 86.75 181 ARG A N 1
ATOM 1387 C CA . ARG A 1 181 ? 13.350 8.627 11.242 1.00 86.75 181 ARG A CA 1
ATOM 1388 C C . ARG A 1 181 ? 13.126 7.498 12.233 1.00 86.75 181 ARG A C 1
ATOM 1390 O O . ARG A 1 181 ? 12.884 7.796 13.394 1.00 86.75 181 ARG A O 1
ATOM 1397 N N . LEU A 1 182 ? 13.235 6.231 11.829 1.00 92.06 182 LEU A N 1
ATOM 1398 C CA . LEU A 1 182 ? 13.046 5.111 12.758 1.00 92.06 182 LEU A CA 1
ATOM 1399 C C . LEU A 1 182 ? 13.976 5.248 13.973 1.00 92.06 182 LEU A C 1
ATOM 1401 O O . LEU A 1 182 ? 13.539 5.169 15.118 1.00 92.06 182 LEU A O 1
ATOM 1405 N N . LYS A 1 183 ? 15.261 5.528 13.731 1.00 90.25 183 LYS A N 1
ATOM 1406 C CA . LYS A 1 183 ? 16.240 5.719 14.810 1.00 90.25 183 LYS A CA 1
ATOM 1407 C C . LYS A 1 183 ? 15.923 6.941 15.678 1.00 90.25 183 LYS A C 1
ATOM 1409 O O . LYS A 1 183 ? 16.136 6.892 16.889 1.00 90.25 183 LYS A O 1
ATOM 1414 N N . ASP A 1 184 ? 15.434 8.019 15.071 1.00 90.56 184 ASP A N 1
ATOM 1415 C CA . ASP A 1 184 ? 15.054 9.247 15.777 1.00 90.56 184 ASP A CA 1
ATOM 1416 C C . ASP A 1 184 ? 13.848 9.008 16.693 1.00 90.56 184 ASP A C 1
ATOM 1418 O O . ASP A 1 184 ? 13.884 9.382 17.863 1.00 90.56 184 ASP A O 1
ATOM 1422 N N . GLU A 1 185 ? 12.811 8.337 16.187 1.00 93.81 185 GLU A N 1
ATOM 1423 C CA . GLU A 1 185 ? 11.597 7.997 16.932 1.00 93.81 185 GLU A CA 1
ATOM 1424 C C . GLU A 1 185 ? 11.911 7.053 18.101 1.00 93.81 185 GLU A C 1
ATOM 1426 O O . GLU A 1 185 ? 11.492 7.314 19.228 1.00 93.81 185 GLU A O 1
ATOM 1431 N N . LEU A 1 186 ? 12.731 6.019 17.883 1.00 95.31 186 LEU A N 1
ATOM 1432 C CA . LEU A 1 186 ? 13.151 5.100 18.947 1.00 95.31 186 LEU A CA 1
ATOM 1433 C C . LEU A 1 186 ? 13.929 5.824 20.057 1.00 95.31 186 LEU A C 1
ATOM 1435 O O . LEU A 1 186 ? 13.651 5.627 21.241 1.00 95.31 186 LEU A O 1
ATOM 1439 N N . LYS A 1 187 ? 14.865 6.714 19.694 1.00 94.19 187 LYS A N 1
ATOM 1440 C CA . LYS A 1 187 ? 15.622 7.526 20.663 1.00 94.19 187 LYS A CA 1
ATOM 1441 C C . LYS A 1 187 ? 14.729 8.498 21.428 1.00 94.19 187 LYS A C 1
ATOM 1443 O O . LYS A 1 187 ? 14.834 8.572 22.651 1.00 94.19 187 LYS A O 1
ATOM 1448 N N . ALA A 1 188 ? 13.866 9.235 20.727 1.00 92.88 188 ALA A N 1
ATOM 1449 C CA . ALA A 1 188 ? 12.965 10.215 21.332 1.00 92.88 188 ALA A CA 1
ATOM 1450 C C . ALA A 1 188 ? 12.001 9.549 22.325 1.00 92.88 188 ALA A C 1
ATOM 1452 O O . ALA A 1 188 ? 11.756 10.080 23.409 1.00 92.88 188 ALA A O 1
ATOM 1453 N N . SER A 1 189 ? 11.532 8.346 21.991 1.00 95.56 189 SER A N 1
ATOM 1454 C CA . SER A 1 189 ? 10.657 7.538 22.840 1.00 95.56 189 SER A CA 1
ATOM 1455 C C . SER A 1 189 ? 11.404 6.709 23.890 1.00 95.56 189 SER A C 1
ATOM 1457 O O . SER A 1 189 ? 10.759 6.034 24.687 1.00 95.56 189 SER A O 1
ATOM 1459 N N . LYS A 1 190 ? 12.743 6.762 23.935 1.00 96.56 190 LYS A N 1
ATOM 1460 C CA . LYS A 1 190 ? 13.591 5.964 24.843 1.00 96.56 190 LYS A CA 1
ATOM 1461 C C . LYS A 1 190 ? 13.341 4.451 24.727 1.00 96.56 190 LYS A C 1
ATOM 1463 O O . LYS A 1 190 ? 13.417 3.733 25.721 1.00 96.56 190 LYS A O 1
ATOM 1468 N N . ILE A 1 191 ? 13.040 3.972 23.521 1.00 97.31 191 ILE A N 1
ATOM 1469 C CA . ILE A 1 191 ? 12.848 2.549 23.227 1.00 97.31 191 ILE A CA 1
ATOM 1470 C C . ILE A 1 191 ? 14.220 1.937 22.908 1.00 97.31 191 ILE A C 1
ATOM 1472 O O . ILE A 1 191 ? 14.916 2.451 22.026 1.00 97.31 191 ILE A O 1
ATOM 1476 N N . PRO A 1 192 ? 14.638 0.858 23.593 1.00 96.88 192 PRO A N 1
ATOM 1477 C CA . PRO A 1 192 ? 15.881 0.165 23.277 1.00 96.88 192 PRO A CA 1
ATOM 1478 C C . PRO A 1 192 ? 15.854 -0.437 21.868 1.00 96.88 192 PRO A C 1
ATOM 1480 O O . PRO A 1 192 ? 14.863 -1.038 21.456 1.00 96.88 192 PRO A O 1
ATOM 1483 N N . PHE A 1 193 ? 16.965 -0.318 21.144 1.00 96.06 193 PHE A N 1
ATOM 1484 C CA . PHE A 1 193 ? 17.138 -0.924 19.827 1.00 96.06 193 PHE A CA 1
ATOM 1485 C C . PHE A 1 193 ? 18.591 -1.341 19.605 1.00 96.06 193 PHE A C 1
ATOM 1487 O O . PHE A 1 193 ? 19.511 -0.783 20.207 1.00 96.06 193 PHE A O 1
ATOM 1494 N N . SER A 1 194 ? 18.793 -2.307 18.717 1.00 94.69 194 SER A N 1
ATOM 1495 C CA . SER A 1 194 ? 20.101 -2.709 18.208 1.00 94.69 194 SER A CA 1
ATOM 1496 C C . SER A 1 194 ? 20.228 -2.357 16.729 1.00 94.69 194 SER A C 1
ATOM 1498 O O . SER A 1 194 ? 19.234 -2.197 16.017 1.00 94.69 194 SER A O 1
ATOM 1500 N N . GLU A 1 195 ? 21.464 -2.207 16.267 1.00 91.94 195 GLU A N 1
ATOM 1501 C CA . GLU A 1 195 ? 21.780 -1.947 14.867 1.00 91.94 195 GLU A CA 1
ATOM 1502 C C . GLU A 1 195 ? 22.892 -2.900 14.429 1.00 91.94 195 GLU A C 1
ATOM 1504 O O . GLU A 1 195 ? 23.987 -2.864 14.987 1.00 91.94 195 GLU A O 1
ATOM 1509 N N . ASP A 1 196 ? 22.603 -3.748 13.442 1.00 88.94 196 ASP A N 1
ATOM 1510 C CA . ASP A 1 196 ? 23.579 -4.649 12.823 1.00 88.94 196 ASP A CA 1
ATOM 1511 C C . ASP A 1 196 ? 23.540 -4.484 11.303 1.00 88.94 196 ASP A C 1
ATOM 1513 O O . ASP A 1 196 ? 22.478 -4.576 10.688 1.00 88.94 196 ASP A O 1
ATOM 1517 N N . ASN A 1 197 ? 24.691 -4.201 10.686 1.00 83.81 197 ASN A N 1
ATOM 1518 C CA . ASN A 1 197 ? 24.816 -3.970 9.241 1.00 83.81 197 ASN A CA 1
ATOM 1519 C C . ASN A 1 197 ? 23.776 -2.974 8.668 1.00 83.81 197 ASN A C 1
ATOM 1521 O O . ASN A 1 197 ? 23.259 -3.155 7.565 1.00 83.81 197 ASN A O 1
ATOM 1525 N N . GLY A 1 198 ? 23.436 -1.927 9.432 1.00 79.25 198 GLY A N 1
ATOM 1526 C CA . GLY A 1 198 ? 22.427 -0.921 9.066 1.00 79.25 198 GLY A CA 1
ATOM 1527 C C . GLY A 1 198 ? 20.967 -1.370 9.240 1.00 79.25 198 GLY A C 1
ATOM 1528 O O . GLY A 1 198 ? 20.047 -0.593 8.974 1.00 79.25 198 GLY A O 1
ATOM 1529 N N . LYS A 1 199 ? 20.723 -2.601 9.707 1.00 85.44 199 LYS A N 1
ATOM 1530 C CA . LYS A 1 199 ? 19.398 -3.093 10.090 1.00 85.44 199 LYS A CA 1
ATOM 1531 C C . LYS A 1 199 ? 19.133 -2.760 11.557 1.00 85.44 199 LYS A C 1
ATOM 1533 O O . LYS A 1 199 ? 19.810 -3.259 12.450 1.00 85.44 199 LYS A O 1
ATOM 1538 N N . ILE A 1 200 ? 18.111 -1.942 11.790 1.00 90.12 200 ILE A N 1
ATOM 1539 C CA . ILE A 1 200 ? 17.620 -1.606 13.129 1.00 90.12 200 ILE A CA 1
ATOM 1540 C C . ILE A 1 200 ? 16.622 -2.679 13.573 1.00 90.12 200 ILE A C 1
ATOM 1542 O O . ILE A 1 200 ? 15.738 -3.038 12.796 1.00 90.12 200 ILE A O 1
ATOM 1546 N N . SER A 1 201 ? 16.765 -3.170 14.804 1.00 93.00 201 SER A N 1
ATOM 1547 C CA . SER A 1 201 ? 15.837 -4.115 15.439 1.00 93.00 201 SER A CA 1
ATOM 1548 C C . SER A 1 201 ? 15.441 -3.608 16.826 1.00 93.00 201 SER A C 1
ATOM 1550 O O . SER A 1 201 ? 16.284 -3.101 17.564 1.00 93.00 201 SER A O 1
ATOM 1552 N N . TYR A 1 202 ? 14.167 -3.733 17.181 1.00 95.69 202 TYR A N 1
ATOM 1553 C CA . TYR A 1 202 ? 13.604 -3.311 18.467 1.00 95.69 202 TYR A CA 1
ATOM 1554 C C . TYR A 1 202 ? 12.426 -4.220 18.829 1.00 95.69 202 TYR A C 1
ATOM 1556 O O . TYR A 1 202 ? 11.968 -5.004 18.000 1.00 95.69 202 TYR A O 1
ATOM 1564 N N . ASP A 1 203 ? 11.948 -4.142 20.069 1.00 95.25 203 ASP A N 1
ATOM 1565 C CA . ASP A 1 203 ? 10.746 -4.862 20.490 1.00 95.25 203 ASP A CA 1
ATOM 1566 C C . ASP A 1 203 ? 9.493 -4.085 20.064 1.00 95.25 203 ASP A C 1
ATOM 1568 O O . ASP A 1 203 ? 9.204 -3.013 20.594 1.00 95.25 203 ASP A O 1
ATOM 1572 N N . HIS A 1 204 ? 8.737 -4.624 19.107 1.00 93.56 204 HIS A N 1
ATOM 1573 C CA . HIS A 1 204 ? 7.503 -4.000 18.619 1.00 93.56 204 HIS A CA 1
ATOM 1574 C C . HIS A 1 204 ? 6.381 -4.045 19.669 1.00 93.56 204 HIS A C 1
ATOM 1576 O O . HIS A 1 204 ? 5.434 -3.271 19.580 1.00 93.56 204 HIS A O 1
ATOM 1582 N N . SER A 1 205 ? 6.500 -4.911 20.681 1.00 92.88 205 SER A N 1
ATOM 1583 C CA . SER A 1 205 ? 5.557 -5.026 21.800 1.00 92.88 205 SER A CA 1
ATOM 1584 C C . SER A 1 205 ? 5.969 -4.177 23.008 1.00 92.88 205 SER A C 1
ATOM 1586 O O . SER A 1 205 ? 5.371 -4.299 24.078 1.00 92.88 205 SER A O 1
ATOM 1588 N N . HIS A 1 206 ? 6.986 -3.315 22.867 1.00 96.62 206 HIS A N 1
ATOM 1589 C CA . HIS A 1 206 ? 7.499 -2.516 23.974 1.00 96.62 206 HIS A CA 1
ATOM 1590 C C . HIS A 1 206 ? 6.377 -1.656 24.598 1.00 96.62 206 HIS A C 1
ATOM 1592 O O . HIS A 1 206 ? 5.677 -0.955 23.859 1.00 96.62 206 HIS A O 1
ATOM 1598 N N . PRO A 1 207 ? 6.229 -1.598 25.941 1.00 96.50 207 PRO A N 1
ATOM 1599 C CA . PRO A 1 207 ? 5.126 -0.885 26.599 1.00 96.50 207 PRO A CA 1
ATOM 1600 C C . PRO A 1 207 ? 4.979 0.577 26.171 1.00 96.50 207 PRO A C 1
ATOM 1602 O O . PRO A 1 207 ? 3.870 1.091 26.064 1.00 96.50 207 PRO A O 1
ATOM 1605 N N . LYS A 1 208 ? 6.100 1.240 25.858 1.00 97.69 208 LYS A N 1
ATOM 1606 C CA . LYS A 1 208 ? 6.080 2.613 25.340 1.00 97.69 208 LYS A CA 1
ATOM 1607 C C . LYS A 1 208 ? 5.386 2.743 23.981 1.00 97.69 208 LYS A C 1
ATOM 1609 O O . LYS A 1 208 ? 4.725 3.745 23.749 1.00 97.69 208 LYS A O 1
ATOM 1614 N N . ILE A 1 209 ? 5.518 1.754 23.095 1.00 97.44 209 ILE A N 1
ATOM 1615 C CA . ILE A 1 209 ? 4.815 1.744 21.804 1.00 97.44 209 ILE A CA 1
ATOM 1616 C C . ILE A 1 209 ? 3.311 1.614 22.051 1.00 97.44 209 ILE A C 1
ATOM 1618 O O . ILE A 1 209 ? 2.540 2.376 21.477 1.00 97.44 209 ILE A O 1
ATOM 1622 N N . ILE A 1 210 ? 2.903 0.726 22.962 1.00 96.25 210 ILE A N 1
ATOM 1623 C CA . ILE A 1 210 ? 1.497 0.543 23.354 1.00 96.25 210 ILE A CA 1
ATOM 1624 C C . ILE A 1 210 ? 0.917 1.840 23.940 1.00 96.25 210 ILE A C 1
ATOM 1626 O O . ILE A 1 210 ? -0.144 2.289 23.513 1.00 96.25 210 ILE A O 1
ATOM 1630 N N . GLU A 1 211 ? 1.646 2.497 24.847 1.00 97.62 211 GLU A N 1
ATOM 1631 C CA . GLU A 1 211 ? 1.272 3.812 25.389 1.00 97.62 211 GLU A CA 1
ATOM 1632 C C . GLU A 1 211 ? 1.096 4.856 24.272 1.00 97.62 211 GLU A C 1
ATOM 1634 O O . GLU A 1 211 ? 0.130 5.615 24.270 1.00 97.62 211 GLU A O 1
ATOM 1639 N N . MET A 1 212 ? 2.010 4.883 23.294 1.00 97.88 212 MET A N 1
ATOM 1640 C CA . MET A 1 212 ? 1.927 5.802 22.158 1.00 97.88 212 MET A CA 1
ATOM 1641 C C . MET A 1 212 ? 0.712 5.513 21.277 1.00 97.88 212 MET A C 1
ATOM 1643 O O . MET A 1 212 ? 0.009 6.454 20.924 1.00 97.88 212 MET A O 1
ATOM 1647 N N . MET A 1 213 ? 0.427 4.246 20.953 1.00 96.25 213 MET A N 1
ATOM 1648 C CA . MET A 1 213 ? -0.755 3.861 20.170 1.00 96.25 213 MET A CA 1
ATOM 1649 C C . MET A 1 213 ? -2.064 4.280 20.848 1.00 96.25 213 MET A C 1
ATOM 1651 O O . MET A 1 213 ? -2.988 4.715 20.172 1.00 96.25 213 MET A O 1
ATOM 1655 N N . ASN A 1 214 ? -2.138 4.222 22.175 1.00 97.06 214 ASN A N 1
ATOM 1656 C CA . ASN A 1 214 ? -3.322 4.650 22.926 1.00 97.06 214 ASN A CA 1
ATOM 1657 C C . ASN A 1 214 ? -3.302 6.145 23.299 1.00 97.06 214 ASN A C 1
ATOM 1659 O O . ASN A 1 214 ? -4.162 6.624 24.034 1.00 97.06 214 ASN A O 1
ATOM 1663 N N . SER A 1 215 ? -2.349 6.923 22.771 1.00 97.62 215 SER A N 1
ATOM 1664 C CA . SER A 1 215 ? -2.266 8.359 23.037 1.00 97.62 215 SER A CA 1
ATOM 1665 C C . SER A 1 215 ? -3.491 9.108 22.513 1.00 97.62 215 SER A C 1
ATOM 1667 O O . SER A 1 215 ? -4.008 8.815 21.431 1.00 97.62 215 SER A O 1
ATOM 1669 N N . VAL A 1 216 ? -3.927 10.123 23.260 1.00 96.44 216 VAL A N 1
ATOM 1670 C CA . VAL A 1 216 ? -4.952 11.083 22.823 1.00 96.44 216 VAL A CA 1
ATOM 1671 C C . VAL A 1 216 ? -4.426 12.079 21.785 1.00 96.44 216 VAL A C 1
ATOM 1673 O O . VAL A 1 216 ? -5.233 12.657 21.066 1.00 96.44 216 VAL A O 1
ATOM 1676 N N . ASP A 1 217 ? -3.102 12.273 21.678 1.00 97.94 217 ASP A N 1
ATOM 1677 C CA . ASP A 1 217 ? -2.491 13.066 20.601 1.00 97.94 217 ASP A CA 1
ATOM 1678 C C . ASP A 1 217 ? -2.462 12.210 19.318 1.00 97.94 217 ASP A C 1
ATOM 1680 O O . ASP A 1 217 ? -1.734 11.208 19.272 1.00 97.94 217 ASP A O 1
ATOM 1684 N N . PRO A 1 218 ? -3.204 12.587 18.255 1.00 97.56 218 PRO A N 1
ATOM 1685 C CA . PRO A 1 218 ? -3.254 11.816 17.017 1.00 97.56 218 PRO A CA 1
ATOM 1686 C C . PRO A 1 218 ? -1.882 11.621 16.371 1.00 97.56 218 PRO A C 1
ATOM 1688 O O . PRO A 1 218 ? -1.621 10.564 15.809 1.00 97.56 218 PRO A O 1
ATOM 1691 N N . PHE A 1 219 ? -0.974 12.594 16.469 1.00 97.44 219 PHE A N 1
ATOM 1692 C CA . PHE A 1 219 ? 0.368 12.447 15.910 1.00 97.44 219 PHE A CA 1
ATOM 1693 C C . PHE A 1 219 ? 1.166 11.379 16.665 1.00 97.44 219 PHE A C 1
ATOM 1695 O O . PHE A 1 219 ? 1.771 10.507 16.043 1.00 97.44 219 PHE A O 1
ATOM 1702 N N . VAL A 1 220 ? 1.138 11.409 18.002 1.00 98.06 220 VAL A N 1
ATOM 1703 C CA . VAL A 1 220 ? 1.828 10.409 18.837 1.00 98.06 220 VAL A CA 1
ATOM 1704 C C . VAL A 1 220 ? 1.245 9.017 18.598 1.00 98.06 220 VAL A C 1
ATOM 1706 O O . VAL A 1 220 ? 2.008 8.063 18.432 1.00 98.06 220 VAL A O 1
ATOM 1709 N N . ARG A 1 221 ? -0.084 8.918 18.473 1.00 98.25 221 ARG A N 1
ATOM 1710 C CA . ARG A 1 221 ? -0.782 7.696 18.055 1.00 98.25 221 ARG A CA 1
ATOM 1711 C C . ARG A 1 221 ? -0.288 7.182 16.710 1.00 98.25 221 ARG A C 1
ATOM 1713 O O . ARG A 1 221 ? 0.067 6.010 16.595 1.00 98.25 221 ARG A O 1
ATOM 1720 N N . GLY A 1 222 ? -0.203 8.057 15.710 1.00 97.88 222 GLY A N 1
ATOM 1721 C CA . GLY A 1 222 ? 0.324 7.724 14.388 1.00 97.88 222 GLY A CA 1
ATOM 1722 C C . GLY A 1 222 ? 1.758 7.187 14.433 1.00 97.88 222 GLY A C 1
ATOM 1723 O O . GLY A 1 222 ? 2.059 6.213 13.744 1.00 97.88 222 GLY A O 1
ATOM 1724 N N . VAL A 1 223 ? 2.631 7.762 15.270 1.00 97.38 223 VAL A N 1
ATOM 1725 C CA . VAL A 1 223 ? 4.000 7.251 15.485 1.00 97.38 223 VAL A CA 1
ATOM 1726 C C . VAL A 1 223 ? 3.984 5.883 16.176 1.00 97.38 223 VAL A C 1
ATOM 1728 O O . VAL A 1 223 ? 4.713 4.989 15.756 1.00 97.38 223 VAL A O 1
ATOM 1731 N N . GLY A 1 224 ? 3.133 5.677 17.187 1.00 97.94 224 GLY A N 1
ATOM 1732 C CA . GLY A 1 224 ? 2.973 4.374 17.843 1.00 97.94 224 GLY A CA 1
ATOM 1733 C C . GLY A 1 224 ? 2.572 3.272 16.858 1.00 97.94 224 GLY A C 1
ATOM 1734 O O . GLY A 1 224 ? 3.223 2.230 16.795 1.00 97.94 224 GLY A O 1
ATOM 1735 N N . ILE A 1 225 ? 1.562 3.538 16.022 1.00 97.81 225 ILE A N 1
ATOM 1736 C CA . ILE A 1 225 ? 1.103 2.595 14.989 1.00 97.81 225 ILE A CA 1
ATOM 1737 C C . ILE A 1 225 ? 2.206 2.337 13.949 1.00 97.81 225 ILE A C 1
ATOM 1739 O O . ILE A 1 225 ? 2.405 1.211 13.497 1.00 97.81 225 ILE A O 1
ATOM 1743 N N . ARG A 1 226 ? 2.963 3.369 13.571 1.00 96.94 226 ARG A N 1
ATOM 1744 C CA . ARG A 1 226 ? 4.085 3.231 12.635 1.00 96.94 226 ARG A CA 1
ATOM 1745 C C . ARG A 1 226 ? 5.177 2.309 13.174 1.00 96.94 226 ARG A C 1
ATOM 1747 O O . ARG A 1 226 ? 5.663 1.460 12.426 1.00 96.94 226 ARG A O 1
ATOM 1754 N N . LEU A 1 227 ? 5.526 2.468 14.452 1.00 97.06 227 LEU A N 1
ATOM 1755 C CA . LEU A 1 227 ? 6.530 1.661 15.141 1.00 97.06 227 LEU A CA 1
ATOM 1756 C C . LEU A 1 227 ? 6.076 0.207 15.287 1.00 97.06 227 LEU A C 1
ATOM 1758 O O . LEU A 1 227 ? 6.845 -0.690 14.956 1.00 97.06 227 LEU A O 1
ATOM 1762 N N . VAL A 1 228 ? 4.845 -0.058 15.738 1.00 96.12 228 VAL A N 1
ATOM 1763 C CA . VAL A 1 228 ? 4.387 -1.449 15.924 1.00 96.12 228 VAL A CA 1
ATOM 1764 C C . VAL A 1 228 ? 4.318 -2.210 14.592 1.00 96.12 228 VAL A C 1
ATOM 1766 O O . VAL A 1 228 ? 4.707 -3.376 14.518 1.00 96.12 228 VAL A O 1
ATOM 1769 N N . ALA A 1 229 ? 3.890 -1.536 13.518 1.00 95.44 229 ALA A N 1
ATOM 1770 C CA . ALA A 1 229 ? 3.631 -2.150 12.216 1.00 95.44 229 ALA A CA 1
ATOM 1771 C C . ALA A 1 229 ? 4.827 -2.106 11.238 1.00 95.44 229 ALA A C 1
ATOM 1773 O O . ALA A 1 229 ? 4.668 -2.506 10.075 1.00 95.44 229 ALA A O 1
ATOM 1774 N N . ASP A 1 230 ? 5.990 -1.607 11.685 1.00 94.62 230 ASP A N 1
ATOM 1775 C CA . ASP A 1 230 ? 7.212 -1.354 10.893 1.00 94.62 230 ASP A CA 1
ATOM 1776 C C . ASP A 1 230 ? 6.923 -0.627 9.571 1.00 94.62 230 ASP A C 1
ATOM 1778 O O . ASP A 1 230 ? 7.283 -1.042 8.464 1.00 94.62 230 ASP A O 1
ATOM 1782 N N . GLU A 1 231 ? 6.207 0.490 9.668 1.00 95.38 231 GLU A N 1
ATOM 1783 C CA . GLU A 1 231 ? 5.786 1.269 8.507 1.00 95.38 231 GLU A CA 1
ATOM 1784 C C . GLU A 1 231 ? 6.861 2.289 8.102 1.00 95.38 231 GLU A C 1
ATOM 1786 O O . GLU A 1 231 ? 6.638 3.501 8.066 1.00 95.38 231 GLU A O 1
ATOM 1791 N N . TYR A 1 232 ? 8.035 1.767 7.733 1.00 92.62 232 TYR A N 1
ATOM 1792 C CA . TYR A 1 232 ? 9.181 2.524 7.219 1.00 92.62 232 TYR A CA 1
ATOM 1793 C C . TYR A 1 232 ? 9.620 2.015 5.837 1.00 92.62 232 TYR A C 1
ATOM 1795 O O . TYR A 1 232 ? 9.317 0.899 5.404 1.00 92.62 232 TYR A O 1
ATOM 1803 N N . GLY A 1 233 ? 10.323 2.849 5.073 1.00 87.00 233 GLY A N 1
ATOM 1804 C CA . GLY A 1 233 ? 10.943 2.442 3.812 1.00 87.00 233 GLY A CA 1
ATOM 1805 C C . GLY A 1 233 ? 11.999 1.356 4.037 1.00 87.00 233 GLY A C 1
ATOM 1806 O O . GLY A 1 233 ? 12.838 1.494 4.921 1.00 87.00 233 GLY A O 1
ATOM 1807 N N . ALA A 1 234 ? 12.002 0.298 3.219 1.00 79.12 234 ALA A N 1
ATOM 1808 C CA . ALA A 1 234 ? 12.905 -0.844 3.408 1.00 79.12 234 ALA A CA 1
ATOM 1809 C C . ALA A 1 234 ? 14.393 -0.440 3.405 1.00 79.12 234 ALA A C 1
ATOM 1811 O O . ALA A 1 234 ? 15.156 -0.898 4.251 1.00 79.12 234 ALA A O 1
ATOM 1812 N N . THR A 1 235 ? 14.782 0.454 2.490 1.00 74.56 235 THR A N 1
ATOM 1813 C CA . THR A 1 235 ? 16.169 0.925 2.339 1.00 74.56 235 THR A CA 1
ATOM 1814 C C . THR A 1 235 ? 16.428 2.228 3.088 1.00 74.56 235 THR A C 1
ATOM 1816 O O . THR A 1 235 ? 17.377 2.329 3.852 1.00 74.56 235 THR A O 1
ATOM 1819 N N . THR A 1 236 ? 15.593 3.246 2.869 1.00 76.25 236 THR A N 1
ATOM 1820 C CA . THR A 1 236 ? 15.839 4.602 3.388 1.00 76.25 236 THR A CA 1
ATOM 1821 C C . THR A 1 236 ? 15.411 4.779 4.838 1.00 76.25 236 THR A C 1
ATOM 1823 O O . THR A 1 236 ? 15.776 5.774 5.455 1.00 76.25 236 THR A O 1
ATOM 1826 N N . LYS A 1 237 ? 14.588 3.859 5.362 1.00 84.38 237 LYS A N 1
ATOM 1827 C CA . LYS A 1 237 ? 13.913 3.987 6.661 1.00 84.38 237 LYS A CA 1
ATOM 1828 C C . LYS A 1 237 ? 13.123 5.293 6.811 1.00 84.38 237 LYS A C 1
ATOM 1830 O O . LYS A 1 237 ? 12.851 5.747 7.919 1.00 84.38 237 LYS A O 1
ATOM 1835 N N . ARG A 1 238 ? 12.688 5.851 5.674 1.00 85.62 238 ARG A N 1
ATOM 1836 C CA . ARG A 1 238 ? 11.755 6.976 5.614 1.00 85.62 238 ARG A CA 1
ATOM 1837 C C . ARG A 1 238 ? 10.426 6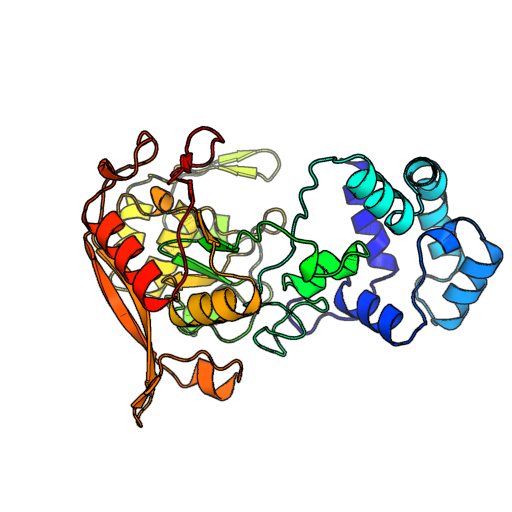.557 6.253 1.00 85.62 238 ARG A C 1
ATOM 1839 O O . ARG A 1 238 ? 9.913 5.501 5.870 1.00 85.62 238 ARG A O 1
ATOM 1846 N N . PRO A 1 239 ? 9.864 7.338 7.185 1.00 92.56 239 PRO A N 1
ATOM 1847 C CA . PRO A 1 239 ? 8.596 6.996 7.811 1.00 92.56 239 PRO A CA 1
ATOM 1848 C C . PRO A 1 239 ? 7.452 7.075 6.800 1.00 92.56 239 PRO A C 1
ATOM 1850 O O . PRO A 1 239 ? 7.445 7.926 5.905 1.00 92.56 239 PRO A O 1
ATOM 1853 N N . ARG A 1 240 ? 6.466 6.194 6.949 1.00 94.88 240 ARG A N 1
ATOM 1854 C CA . ARG A 1 240 ? 5.203 6.277 6.214 1.00 94.88 240 ARG A CA 1
ATOM 1855 C C . ARG A 1 240 ? 4.195 7.052 7.049 1.00 94.88 240 ARG A C 1
ATOM 1857 O O . ARG A 1 240 ? 4.100 6.865 8.261 1.00 94.88 240 ARG A O 1
ATOM 1864 N N . ARG A 1 241 ? 3.405 7.890 6.388 1.00 96.62 241 ARG A N 1
ATOM 1865 C CA . ARG A 1 241 ? 2.231 8.522 6.994 1.00 96.62 241 ARG A CA 1
ATOM 1866 C C . ARG A 1 241 ? 1.240 7.423 7.345 1.00 96.62 241 ARG A C 1
ATOM 1868 O O . ARG A 1 241 ? 1.076 6.487 6.560 1.00 96.62 241 ARG A O 1
ATOM 1875 N N . VAL A 1 242 ? 0.598 7.533 8.499 1.00 97.94 242 VAL A N 1
ATOM 1876 C CA . VAL A 1 242 ? -0.326 6.525 9.032 1.00 97.94 242 VAL A CA 1
ATOM 1877 C C . VAL A 1 242 ? -1.671 7.184 9.290 1.00 97.94 242 VAL A C 1
ATOM 1879 O O . VAL A 1 242 ? -1.724 8.319 9.754 1.00 97.94 242 VAL A O 1
ATOM 1882 N N . GLY A 1 243 ? -2.744 6.465 8.997 1.00 98.38 243 GLY A N 1
ATOM 1883 C CA . GLY A 1 243 ? -4.111 6.892 9.243 1.00 98.38 243 GLY A CA 1
ATOM 1884 C C . GLY A 1 243 ? -5.029 5.699 9.446 1.00 98.38 243 GLY A C 1
ATOM 1885 O O . GLY A 1 243 ? -4.629 4.560 9.207 1.00 98.38 243 GLY A O 1
ATOM 1886 N N . TRP A 1 244 ? -6.260 5.945 9.871 1.00 98.62 244 TRP A N 1
ATOM 1887 C CA . TRP A 1 244 ? -7.266 4.887 9.985 1.00 98.62 244 TRP A CA 1
ATOM 1888 C C . TRP A 1 244 ? -7.686 4.354 8.615 1.00 98.62 244 TRP A C 1
ATOM 1890 O O . TRP A 1 244 ? -7.641 5.089 7.624 1.00 98.62 244 TRP A O 1
ATOM 1900 N N . THR A 1 245 ? -8.098 3.086 8.542 1.00 98.62 245 THR A N 1
ATOM 1901 C CA . THR A 1 245 ? -8.609 2.507 7.295 1.00 98.62 245 THR A CA 1
ATOM 1902 C C . THR A 1 245 ? -9.791 3.319 6.778 1.00 98.62 245 THR A C 1
ATOM 1904 O O . THR A 1 245 ? -10.697 3.705 7.522 1.00 98.62 245 THR A O 1
ATOM 1907 N N . ASP A 1 246 ? -9.767 3.572 5.474 1.00 98.69 246 ASP A N 1
ATOM 1908 C CA . ASP A 1 246 ? -10.743 4.390 4.778 1.00 98.69 246 ASP A CA 1
ATOM 1909 C C . ASP A 1 246 ? -11.678 3.520 3.932 1.00 98.69 246 ASP A C 1
ATOM 1911 O O . ASP A 1 246 ? -11.321 3.077 2.836 1.00 98.69 246 ASP A O 1
ATOM 1915 N N . ALA A 1 247 ? -12.882 3.256 4.449 1.00 98.75 247 ALA A N 1
ATOM 1916 C CA . ALA A 1 247 ? -13.882 2.458 3.750 1.00 98.75 247 ALA A CA 1
ATOM 1917 C C . ALA A 1 247 ? -14.470 3.200 2.540 1.00 98.75 247 ALA A C 1
ATOM 1919 O O . ALA A 1 247 ? -14.874 2.557 1.574 1.00 98.75 247 ALA A O 1
ATOM 1920 N N . VAL A 1 248 ? -14.461 4.540 2.529 1.00 98.69 248 VAL A N 1
ATOM 1921 C CA . VAL A 1 248 ? -14.890 5.346 1.371 1.00 98.69 248 VAL A CA 1
ATOM 1922 C C . VAL A 1 248 ? -13.938 5.124 0.199 1.00 98.69 248 VAL A C 1
ATOM 1924 O O . VAL A 1 248 ? -14.372 4.839 -0.921 1.00 98.69 248 VAL A O 1
ATOM 1927 N N . ALA A 1 249 ? -12.633 5.180 0.461 1.00 98.38 249 ALA A N 1
ATOM 1928 C CA . ALA A 1 249 ? -11.614 4.900 -0.542 1.00 98.38 249 ALA A CA 1
ATOM 1929 C C . ALA A 1 249 ? -11.582 3.414 -0.949 1.00 98.38 249 ALA A C 1
ATOM 1931 O O . ALA A 1 249 ? -11.415 3.102 -2.131 1.00 98.38 249 ALA A O 1
ATOM 1932 N N . ALA A 1 250 ? -11.790 2.490 -0.004 1.00 98.56 250 ALA A N 1
ATOM 1933 C CA . ALA A 1 250 ? -11.872 1.060 -0.301 1.00 98.56 250 ALA A CA 1
ATOM 1934 C C . ALA A 1 250 ? -13.088 0.713 -1.174 1.00 98.56 250 ALA A C 1
ATOM 1936 O O . ALA A 1 250 ? -12.942 -0.029 -2.141 1.00 98.56 250 ALA A O 1
ATOM 1937 N N . ARG A 1 251 ? -14.260 1.309 -0.914 1.00 98.56 251 ARG A N 1
ATOM 1938 C CA . ARG A 1 251 ? -15.467 1.166 -1.748 1.00 98.56 251 ARG A CA 1
ATOM 1939 C C . ARG A 1 251 ? -15.212 1.599 -3.189 1.00 98.56 251 ARG A C 1
ATOM 1941 O O . ARG A 1 251 ? -15.610 0.918 -4.133 1.00 98.56 251 ARG A O 1
ATOM 1948 N N . TYR A 1 252 ? -14.521 2.723 -3.364 1.00 98.50 252 TYR A N 1
ATOM 1949 C CA . TYR A 1 252 ? -14.089 3.179 -4.683 1.00 98.50 252 TYR A CA 1
ATOM 1950 C C . TYR A 1 252 ? -13.167 2.161 -5.367 1.00 98.50 252 TYR A C 1
ATOM 1952 O O . TYR A 1 252 ? -13.338 1.879 -6.553 1.00 98.50 252 TYR A O 1
ATOM 1960 N N . ALA A 1 253 ? -12.243 1.553 -4.617 1.00 98.19 253 ALA A N 1
ATOM 1961 C CA . ALA A 1 253 ? -11.364 0.524 -5.153 1.00 98.19 253 ALA A CA 1
ATOM 1962 C C . ALA A 1 253 ? -12.085 -0.775 -5.526 1.00 98.19 253 ALA A C 1
ATOM 1964 O O . ALA A 1 253 ? -11.795 -1.338 -6.583 1.00 98.19 253 ALA A O 1
ATOM 1965 N N . VAL A 1 254 ? -13.056 -1.200 -4.717 1.00 98.25 254 VAL A N 1
ATOM 1966 C CA . VAL A 1 254 ? -13.941 -2.336 -5.006 1.00 98.25 254 VAL A CA 1
ATOM 1967 C C . VAL A 1 254 ? -14.687 -2.125 -6.323 1.00 98.25 254 VAL A C 1
ATOM 1969 O O . VAL A 1 254 ? -14.722 -3.022 -7.163 1.00 98.25 254 VAL A O 1
ATOM 1972 N N . GLY A 1 255 ? -15.215 -0.920 -6.557 1.00 97.38 255 GLY A N 1
ATOM 1973 C CA . GLY A 1 255 ? -15.929 -0.600 -7.796 1.00 97.38 255 GLY A CA 1
ATOM 1974 C C . GLY A 1 255 ? -15.074 -0.688 -9.068 1.00 97.38 255 GLY A C 1
ATOM 1975 O O . GLY A 1 255 ? -15.621 -0.903 -10.146 1.00 97.38 255 GLY A O 1
ATOM 1976 N N . ILE A 1 256 ? -13.750 -0.537 -8.958 1.00 97.00 256 ILE A N 1
ATOM 1977 C CA . ILE A 1 256 ? -12.825 -0.567 -10.105 1.00 97.00 256 ILE A CA 1
ATOM 1978 C C . ILE A 1 256 ? -12.195 -1.948 -10.294 1.00 97.00 256 ILE A C 1
ATOM 1980 O O . ILE A 1 256 ? -12.067 -2.416 -11.424 1.00 97.00 256 ILE A O 1
ATOM 1984 N N . ASN A 1 257 ? -11.780 -2.592 -9.204 1.00 96.94 257 ASN A N 1
ATOM 1985 C CA . ASN A 1 257 ? -10.985 -3.820 -9.262 1.00 96.94 257 ASN A CA 1
ATOM 1986 C C . ASN A 1 257 ? -11.804 -5.091 -9.017 1.00 96.94 257 ASN A C 1
ATOM 1988 O O . ASN A 1 257 ? -11.322 -6.177 -9.322 1.00 96.94 257 ASN A O 1
ATOM 1992 N N . GLY A 1 258 ? -13.018 -4.974 -8.481 1.00 96.56 258 GLY A N 1
ATOM 1993 C CA . GLY A 1 258 ? -13.844 -6.100 -8.066 1.00 96.56 258 GLY A CA 1
ATOM 1994 C C . GLY A 1 258 ? -13.931 -6.252 -6.540 1.00 96.56 258 GLY A C 1
ATOM 1995 O O . GLY A 1 258 ? -13.214 -5.584 -5.794 1.00 96.56 258 GLY A O 1
ATOM 1996 N N . PRO A 1 259 ? -14.839 -7.119 -6.060 1.00 97.06 259 PRO A N 1
ATOM 1997 C CA . PRO A 1 259 ? -15.288 -7.093 -4.670 1.00 97.06 259 PRO A CA 1
ATOM 1998 C C . PRO A 1 259 ? -14.425 -7.888 -3.694 1.00 97.06 259 PRO A C 1
ATOM 2000 O O . PRO A 1 259 ? -14.538 -7.661 -2.494 1.00 97.06 259 PRO A O 1
ATOM 2003 N N . ILE A 1 260 ? -13.607 -8.839 -4.152 1.00 98.31 260 ILE A N 1
ATOM 2004 C CA . ILE A 1 260 ? -12.916 -9.754 -3.237 1.00 98.31 260 ILE A CA 1
ATOM 2005 C C . ILE A 1 260 ? -11.697 -9.071 -2.622 1.00 98.31 260 ILE A C 1
ATOM 2007 O O . ILE A 1 260 ? -10.844 -8.537 -3.330 1.00 98.31 260 ILE A O 1
ATOM 2011 N N . MET A 1 261 ? -11.603 -9.118 -1.297 1.00 98.12 261 MET A N 1
ATOM 2012 C CA . MET A 1 261 ? -10.574 -8.448 -0.515 1.00 98.12 261 MET A CA 1
ATOM 2013 C C . MET A 1 261 ? -9.823 -9.409 0.406 1.00 98.12 261 MET A C 1
ATOM 2015 O O . MET A 1 261 ? -10.361 -10.410 0.887 1.00 98.12 261 MET A O 1
ATOM 2019 N N . ILE A 1 262 ? -8.576 -9.045 0.682 1.00 98.31 262 ILE A N 1
ATOM 2020 C CA . ILE A 1 262 ? -7.704 -9.634 1.691 1.00 98.31 262 ILE A CA 1
ATOM 2021 C C . ILE A 1 262 ? -7.384 -8.537 2.700 1.00 98.31 262 ILE A C 1
ATOM 2023 O O . ILE A 1 262 ? -6.811 -7.509 2.332 1.00 98.31 262 ILE A O 1
ATOM 2027 N N . LEU A 1 263 ? -7.725 -8.759 3.966 1.00 98.44 263 LEU A N 1
ATOM 2028 C CA . LEU A 1 263 ? -7.337 -7.869 5.053 1.00 98.44 263 LEU A CA 1
ATOM 2029 C C . LEU A 1 263 ? -5.989 -8.301 5.625 1.00 98.44 263 LEU A C 1
ATOM 2031 O O . LEU A 1 263 ? -5.740 -9.485 5.843 1.00 98.44 263 LEU A O 1
ATOM 2035 N N . THR A 1 264 ? -5.114 -7.334 5.875 1.00 97.81 264 THR A N 1
ATOM 2036 C CA . THR A 1 264 ? -3.754 -7.564 6.375 1.00 97.81 264 THR A CA 1
ATOM 2037 C C . THR A 1 264 ? -3.441 -6.660 7.555 1.00 97.81 264 THR A C 1
ATOM 2039 O O . THR A 1 264 ? -3.968 -5.549 7.647 1.00 97.81 264 THR A O 1
ATOM 2042 N N . LYS A 1 265 ? -2.548 -7.133 8.430 1.00 96.50 265 LYS A N 1
ATOM 2043 C CA . LYS A 1 265 ? -2.059 -6.427 9.620 1.00 96.50 265 LYS A CA 1
ATOM 2044 C C . LYS A 1 265 ? -3.068 -6.056 10.735 1.00 96.50 265 LYS A C 1
ATOM 2046 O O . LYS A 1 265 ? -2.733 -5.161 11.518 1.00 96.50 265 LYS A O 1
ATOM 2051 N N . PRO A 1 266 ? -4.239 -6.706 10.922 1.00 97.12 266 PRO A N 1
ATOM 2052 C CA . PRO A 1 266 ? -5.026 -6.483 12.134 1.00 97.12 266 PRO A CA 1
ATOM 2053 C C . PRO A 1 266 ? -4.244 -6.856 13.401 1.00 97.12 266 PRO A C 1
ATOM 2055 O O . PRO A 1 266 ? -4.443 -6.242 14.445 1.00 97.12 266 PRO A O 1
ATOM 2058 N N . ASP A 1 267 ? -3.300 -7.795 13.322 1.00 95.56 267 ASP A N 1
ATOM 2059 C CA . ASP A 1 267 ? -2.459 -8.214 14.443 1.00 95.56 267 ASP A CA 1
ATOM 2060 C C . ASP A 1 267 ? -1.554 -7.099 14.973 1.00 95.56 267 ASP A C 1
ATOM 2062 O O . ASP A 1 267 ? -1.301 -7.040 16.178 1.00 95.56 267 ASP A O 1
ATOM 2066 N N . SER A 1 268 ? -1.145 -6.169 14.106 1.00 95.25 268 SER A N 1
ATOM 2067 C CA . SER A 1 268 ? -0.283 -5.051 14.487 1.00 95.25 268 SER A CA 1
ATOM 2068 C C . SER A 1 268 ? -0.932 -4.147 15.539 1.00 95.25 268 SER A C 1
ATOM 2070 O O . SER A 1 268 ? -0.217 -3.477 16.272 1.00 95.25 268 SER A O 1
ATOM 2072 N N . LEU A 1 269 ? -2.266 -4.140 15.650 1.00 94.75 269 LEU A N 1
ATOM 2073 C CA . LEU A 1 269 ? -3.007 -3.295 16.594 1.00 94.75 269 LEU A CA 1
ATOM 2074 C C . LEU A 1 269 ? -3.615 -4.066 17.781 1.00 94.75 269 LEU A C 1
ATOM 2076 O O . LEU A 1 269 ? -4.456 -3.526 18.494 1.00 94.75 269 LEU A O 1
ATOM 2080 N N . SER A 1 270 ? -3.134 -5.286 18.059 1.00 90.94 270 SER A N 1
ATOM 2081 C CA . SER A 1 270 ? -3.608 -6.187 19.135 1.00 90.94 270 SER A CA 1
ATOM 2082 C C . SER A 1 270 ? -3.378 -5.711 20.588 1.00 90.94 270 SER A C 1
ATOM 2084 O O . SER A 1 270 ? -3.330 -6.514 21.524 1.00 90.94 270 SER A O 1
ATOM 2086 N N . SER A 1 271 ? -3.122 -4.426 20.810 1.00 90.81 271 SER A N 1
ATOM 2087 C CA . SER A 1 271 ? -2.963 -3.823 22.144 1.00 90.81 271 SER A CA 1
ATOM 2088 C C . SER A 1 271 ? -3.491 -2.388 22.191 1.00 90.81 271 SER A C 1
ATOM 2090 O O . SER A 1 271 ? -3.160 -1.630 23.101 1.00 90.81 271 SER A O 1
ATOM 2092 N N . MET A 1 272 ? -4.278 -1.996 21.188 1.00 93.88 272 MET A N 1
ATOM 2093 C CA . MET A 1 272 ? -5.032 -0.751 21.241 1.00 93.88 272 MET A CA 1
ATOM 2094 C C . MET A 1 272 ? -6.297 -0.942 22.072 1.00 93.88 272 MET A C 1
ATOM 2096 O O . MET A 1 272 ? -6.886 -2.018 22.034 1.00 93.88 272 MET A O 1
ATOM 2100 N N . ASP A 1 273 ? -6.721 0.105 22.772 1.00 95.81 273 ASP A N 1
ATOM 2101 C CA . ASP A 1 273 ? -7.967 0.129 23.545 1.00 95.81 273 ASP A CA 1
ATOM 2102 C C . ASP A 1 273 ? -9.191 0.318 22.636 1.00 95.81 273 ASP A C 1
ATOM 2104 O O . ASP A 1 273 ? -10.279 -0.182 22.921 1.00 95.81 273 ASP A O 1
ATOM 2108 N N . GLU A 1 274 ? -9.006 1.027 21.522 1.00 97.38 274 GLU A N 1
ATOM 2109 C CA . GLU A 1 274 ? -10.030 1.349 20.529 1.00 97.38 274 GLU A CA 1
ATOM 2110 C C . GLU A 1 274 ? -9.363 1.604 19.169 1.00 97.38 274 GLU A C 1
ATOM 2112 O O . GLU A 1 274 ? -8.247 2.127 19.101 1.00 97.38 274 GLU A O 1
ATOM 2117 N N . PHE A 1 275 ? -10.044 1.273 18.075 1.00 98.00 275 PHE A N 1
ATOM 2118 C CA . PHE A 1 275 ? -9.624 1.644 16.724 1.00 98.00 275 PHE A CA 1
ATOM 2119 C C . PHE A 1 275 ? -10.799 2.170 15.901 1.00 98.00 275 PHE A C 1
ATOM 2121 O O . PHE A 1 275 ? -11.958 1.876 16.187 1.00 98.00 275 PHE A O 1
ATOM 2128 N N . ASN A 1 276 ? -10.493 2.917 14.839 1.00 98.44 276 ASN A N 1
ATOM 2129 C CA . ASN A 1 276 ? -11.509 3.563 14.012 1.00 98.44 276 ASN A CA 1
ATOM 2130 C C . ASN A 1 276 ? -11.448 3.100 12.557 1.00 98.44 276 ASN A C 1
ATOM 2132 O O . ASN A 1 276 ? -10.381 2.792 12.029 1.00 98.44 276 ASN A O 1
ATOM 2136 N N . VAL A 1 277 ? -12.598 3.152 11.884 1.00 98.81 277 VAL A N 1
ATOM 2137 C CA . VAL A 1 277 ? -12.705 3.006 10.425 1.00 98.81 277 VAL A CA 1
ATOM 2138 C C . VAL A 1 277 ? -13.561 4.142 9.871 1.00 98.81 277 VAL A C 1
ATOM 2140 O O . VAL A 1 277 ? -14.662 4.411 10.361 1.00 98.81 277 VAL A O 1
ATOM 2143 N N . CYS A 1 278 ? -13.056 4.830 8.849 1.00 98.75 278 CYS A N 1
ATOM 2144 C CA . CYS A 1 278 ? -13.757 5.938 8.202 1.00 98.75 278 CYS A CA 1
ATOM 2145 C C . CYS A 1 278 ? -14.852 5.410 7.264 1.00 98.75 278 CYS A C 1
ATOM 2147 O O . CYS A 1 278 ? -14.558 4.634 6.359 1.00 98.75 278 CYS A O 1
ATOM 2149 N N . HIS A 1 279 ? -16.093 5.860 7.468 1.00 98.56 279 HIS A N 1
ATOM 2150 C CA . HIS A 1 279 ? -17.290 5.487 6.696 1.00 98.56 279 HIS A CA 1
ATOM 2151 C C . HIS A 1 279 ? -17.928 6.685 5.975 1.00 98.56 279 HIS A C 1
ATOM 2153 O O . HIS A 1 279 ? -19.026 6.604 5.422 1.00 98.56 279 HIS A O 1
ATOM 2159 N N . GLY A 1 280 ? -17.259 7.831 5.976 1.00 98.38 280 GLY A N 1
ATOM 2160 C CA . GLY A 1 280 ? -17.757 9.018 5.310 1.00 98.38 280 GLY A CA 1
ATOM 2161 C C . GLY A 1 280 ? -16.776 10.166 5.402 1.00 98.38 280 GLY A C 1
ATOM 2162 O O . GLY A 1 280 ? -15.853 10.166 6.209 1.00 98.38 280 GLY A O 1
ATOM 2163 N N . TYR A 1 281 ? -17.008 11.168 4.577 1.00 98.31 281 TYR A N 1
ATOM 2164 C CA . TYR A 1 281 ? -16.298 12.430 4.607 1.00 98.31 281 TYR A CA 1
ATOM 2165 C C . TYR A 1 281 ? -17.301 13.540 4.864 1.00 98.31 281 TYR A C 1
ATOM 2167 O O . TYR A 1 281 ? -18.300 13.636 4.163 1.00 98.31 281 TYR A O 1
ATOM 2175 N N . GLU A 1 282 ? -17.051 14.387 5.843 1.00 97.19 282 GLU A N 1
ATOM 2176 C CA . GLU A 1 282 ? -17.896 15.521 6.176 1.00 97.19 282 GLU A CA 1
ATOM 2177 C C . GLU A 1 282 ? -17.223 16.826 5.756 1.00 97.19 282 GLU A C 1
ATOM 2179 O O . GLU A 1 282 ? -16.029 17.037 5.963 1.00 97.19 282 GLU A O 1
ATOM 2184 N N . ASN A 1 283 ? -18.009 17.718 5.167 1.00 92.62 283 ASN A N 1
ATOM 2185 C CA . ASN A 1 283 ? -17.708 19.143 5.105 1.00 92.62 283 ASN A CA 1
ATOM 2186 C C . ASN A 1 283 ? -18.976 19.932 5.449 1.00 92.62 283 ASN A C 1
ATOM 2188 O O . 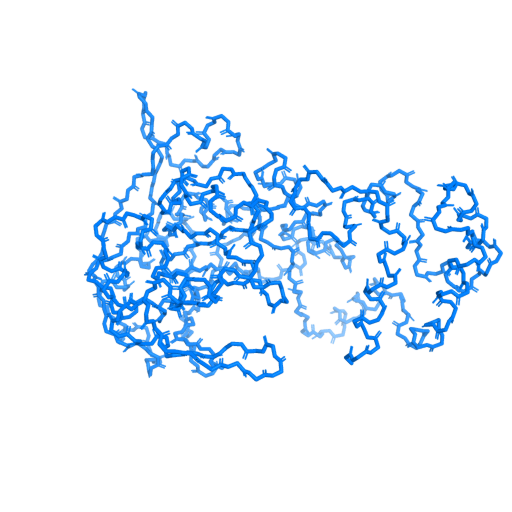ASN A 1 283 ? -20.044 19.333 5.574 1.00 92.62 283 ASN A O 1
ATOM 2192 N N . ASP A 1 284 ? -18.871 21.261 5.553 1.00 83.12 284 ASP A N 1
ATOM 2193 C CA . ASP A 1 284 ? -19.925 22.178 6.033 1.00 83.12 284 ASP A CA 1
ATOM 2194 C C . ASP A 1 284 ? -21.314 22.000 5.384 1.00 83.12 284 ASP A C 1
ATOM 2196 O O . ASP A 1 284 ? -22.303 22.550 5.858 1.00 83.12 284 ASP A O 1
ATOM 2200 N N . SER A 1 285 ? -21.408 21.275 4.267 1.00 77.88 285 SER A N 1
ATOM 2201 C CA . SER A 1 285 ? -22.629 21.125 3.478 1.00 77.88 285 SER A CA 1
ATOM 2202 C C . SER A 1 285 ? -23.297 19.746 3.552 1.00 77.88 285 SER A C 1
ATOM 2204 O O . SER A 1 285 ? -24.460 19.668 3.161 1.00 77.88 285 SER A O 1
ATOM 2206 N N . ARG A 1 286 ? -22.593 18.662 3.938 1.00 92.75 286 ARG A N 1
ATOM 2207 C CA . ARG A 1 286 ? -23.118 17.270 3.985 1.00 92.75 286 ARG A CA 1
ATOM 2208 C C . ARG A 1 286 ? -22.040 16.233 4.327 1.00 92.75 286 ARG A C 1
ATOM 2210 O O . ARG A 1 286 ? -20.849 16.461 4.121 1.00 92.75 286 ARG A O 1
ATOM 2217 N N . VAL A 1 287 ? -22.501 15.035 4.691 1.00 95.25 287 VAL A N 1
ATOM 2218 C CA . VAL A 1 287 ? -21.702 13.801 4.686 1.00 95.25 287 VAL A CA 1
ATOM 2219 C C . VAL A 1 287 ? -21.695 13.183 3.282 1.00 95.25 287 VAL A C 1
ATOM 2221 O O . VAL A 1 287 ? -22.734 13.040 2.635 1.00 95.25 287 VAL A O 1
ATOM 2224 N N . HIS A 1 288 ? -20.512 12.800 2.812 1.00 96.25 288 HIS A N 1
ATOM 2225 C CA . HIS A 1 288 ? -20.246 12.162 1.527 1.00 96.25 288 HIS A CA 1
ATOM 2226 C C . HIS A 1 288 ? -19.771 10.728 1.763 1.00 96.25 288 HIS A C 1
ATOM 2228 O O . HIS A 1 288 ? -18.823 10.501 2.507 1.00 96.25 288 HIS A O 1
ATOM 2234 N N . GLN A 1 289 ? -20.387 9.761 1.088 1.00 95.88 289 GLN A N 1
ATOM 2235 C CA . GLN A 1 289 ? -19.969 8.348 1.118 1.00 95.88 289 GLN A CA 1
ATOM 2236 C C . GLN A 1 289 ? -19.324 7.889 -0.198 1.00 95.88 289 GLN A C 1
ATOM 2238 O O . GLN A 1 289 ? -18.969 6.723 -0.350 1.00 95.88 289 GLN A O 1
ATOM 2243 N N . ASN A 1 290 ? -19.179 8.810 -1.154 1.00 94.81 290 ASN A N 1
ATOM 2244 C CA . ASN A 1 290 ? -18.507 8.570 -2.422 1.00 94.81 290 ASN A CA 1
ATOM 2245 C C . ASN A 1 290 ? -17.120 9.206 -2.391 1.00 94.81 290 ASN A C 1
ATOM 2247 O O . ASN A 1 290 ? -16.971 10.374 -2.025 1.00 94.81 290 ASN A O 1
ATOM 2251 N N . PHE A 1 291 ? -16.118 8.448 -2.826 1.00 96.50 291 PHE A N 1
ATOM 2252 C CA . PHE A 1 291 ? -14.762 8.956 -2.960 1.00 96.50 291 PHE A CA 1
ATOM 2253 C C . PHE A 1 291 ? -14.672 9.947 -4.124 1.00 96.50 291 PHE A C 1
ATOM 2255 O O . PHE A 1 291 ? -15.129 9.669 -5.234 1.00 96.50 291 PHE A O 1
ATOM 2262 N N . SER A 1 292 ? -14.026 11.086 -3.890 1.00 94.50 292 SER A N 1
ATOM 2263 C CA . SER A 1 292 ? -13.620 12.014 -4.943 1.00 94.50 292 SER A CA 1
ATOM 2264 C C . SER A 1 292 ? -12.111 12.173 -4.903 1.00 94.50 292 SER A C 1
ATOM 2266 O O . SER A 1 292 ? -11.522 12.377 -3.849 1.00 94.50 292 SER A O 1
ATOM 2268 N N . ARG A 1 293 ? -11.479 12.100 -6.074 1.00 94.38 293 ARG A N 1
ATOM 2269 C CA . ARG A 1 293 ? -10.017 12.156 -6.221 1.00 94.38 293 ARG A CA 1
ATOM 2270 C C . ARG A 1 293 ? -9.448 13.568 -6.100 1.00 94.38 293 ARG A C 1
ATOM 2272 O O . ARG A 1 293 ? -8.235 13.727 -6.013 1.00 94.38 293 ARG A O 1
ATOM 2279 N N . GLY A 1 294 ? -10.309 14.585 -6.165 1.00 94.44 294 GLY A N 1
ATOM 2280 C CA . GLY A 1 294 ? -9.893 15.980 -6.225 1.00 94.44 294 GLY A CA 1
ATOM 2281 C C . GLY A 1 294 ? -9.213 16.419 -4.934 1.00 94.44 294 GLY A C 1
ATOM 2282 O O . GLY A 1 294 ? -9.805 16.329 -3.861 1.00 94.44 294 GLY A O 1
ATOM 2283 N N . GLU A 1 295 ? -8.002 16.959 -5.042 1.00 94.62 295 GLU A N 1
ATOM 2284 C CA . GLU A 1 295 ? -7.216 17.396 -3.885 1.00 94.62 295 GLU A CA 1
ATOM 2285 C C . GLU A 1 295 ? -7.974 18.389 -2.997 1.00 94.62 295 GLU A C 1
ATOM 2287 O O . GLU A 1 295 ? -8.035 18.200 -1.786 1.00 94.62 295 GLU A O 1
ATOM 2292 N N . ARG A 1 296 ? -8.620 19.403 -3.592 1.00 94.62 296 ARG A N 1
ATOM 2293 C CA . ARG A 1 296 ? -9.424 20.385 -2.846 1.00 94.62 296 ARG A CA 1
ATOM 2294 C C . ARG A 1 296 ? -10.511 19.720 -2.003 1.00 94.62 296 ARG A C 1
ATOM 2296 O O . ARG A 1 296 ? -10.779 20.171 -0.896 1.00 94.62 296 ARG A O 1
ATOM 2303 N N . PHE A 1 297 ? -11.148 18.680 -2.538 1.00 95.12 297 PHE A N 1
ATOM 2304 C CA . PHE A 1 297 ? -12.151 17.928 -1.797 1.00 95.12 297 PHE A CA 1
ATOM 2305 C C . PHE A 1 297 ? -11.489 17.156 -0.657 1.00 95.12 297 PHE A C 1
ATOM 2307 O O . PHE A 1 297 ? -11.861 17.356 0.489 1.00 95.12 297 PHE A O 1
ATOM 2314 N N . LEU A 1 298 ? -10.471 16.344 -0.952 1.00 96.56 298 LEU A N 1
ATOM 2315 C CA . LEU A 1 298 ? -9.843 15.472 0.043 1.00 96.56 298 LEU A CA 1
ATOM 2316 C C . LEU A 1 298 ? -9.136 16.237 1.173 1.00 96.56 298 LEU A C 1
ATOM 2318 O O . LEU A 1 298 ? -9.089 15.740 2.290 1.00 96.56 298 LEU A O 1
ATOM 2322 N N . ARG A 1 299 ? -8.601 17.434 0.906 1.00 95.12 299 ARG A N 1
ATOM 2323 C CA . ARG A 1 299 ? -8.037 18.320 1.942 1.00 95.12 299 ARG A CA 1
ATOM 2324 C C . ARG A 1 299 ? -9.100 19.088 2.727 1.00 95.12 299 ARG A C 1
ATOM 2326 O O . ARG A 1 299 ? -8.816 19.566 3.815 1.00 95.12 299 ARG A O 1
ATOM 2333 N N . GLY A 1 300 ? -10.292 19.257 2.158 1.00 94.56 300 GLY A N 1
ATOM 2334 C CA . GLY A 1 300 ? -11.378 20.048 2.737 1.00 94.56 300 GLY A CA 1
ATOM 2335 C C . GLY A 1 300 ? -12.425 19.226 3.485 1.00 94.56 300 GLY A C 1
ATOM 2336 O O . GLY A 1 300 ? -13.455 19.783 3.858 1.00 94.56 300 GLY A O 1
ATOM 2337 N N . VAL A 1 301 ? -12.212 17.920 3.654 1.00 96.56 301 VAL A N 1
ATOM 2338 C CA . VAL A 1 301 ? -13.141 17.033 4.360 1.00 96.56 301 VAL A CA 1
ATOM 2339 C C . VAL A 1 301 ? -12.542 16.502 5.652 1.00 96.56 301 VAL A C 1
ATOM 2341 O O . VAL A 1 301 ? -11.340 16.271 5.745 1.00 96.56 301 VAL A O 1
ATOM 2344 N N . LYS A 1 302 ? -13.413 16.252 6.627 1.00 97.06 302 LYS A N 1
ATOM 2345 C CA . LYS A 1 302 ? -13.099 15.531 7.855 1.00 97.06 302 LYS A CA 1
ATOM 2346 C C . LYS A 1 302 ? -13.636 14.102 7.764 1.00 97.06 302 LYS A C 1
ATOM 2348 O O . LYS A 1 302 ? -14.766 13.911 7.318 1.00 97.06 302 LYS A O 1
ATOM 2353 N N . PRO A 1 303 ? -12.864 13.086 8.155 1.00 97.94 303 PRO A N 1
ATOM 2354 C CA . PRO A 1 303 ? -13.340 11.710 8.164 1.00 97.94 303 PRO A CA 1
ATOM 2355 C C . PRO A 1 303 ? -14.410 11.498 9.246 1.00 97.94 303 PRO A C 1
ATOM 2357 O O . PRO A 1 303 ? -14.267 11.955 10.379 1.00 97.94 303 PRO A O 1
ATOM 2360 N N . VAL A 1 304 ? -15.466 10.767 8.896 1.00 98.25 304 VAL A N 1
ATOM 2361 C CA . VAL A 1 304 ? -16.524 10.318 9.807 1.00 98.25 304 VAL A CA 1
ATOM 2362 C C . VAL A 1 304 ? -16.207 8.887 10.215 1.00 98.25 304 VAL A C 1
ATOM 2364 O O . VAL A 1 304 ? -16.274 7.963 9.400 1.00 98.25 304 VAL A O 1
ATOM 2367 N N . TYR A 1 305 ? -15.826 8.709 11.474 1.00 98.56 305 TYR A N 1
ATOM 2368 C CA . TYR A 1 305 ? -15.397 7.423 12.008 1.00 98.56 305 TYR A CA 1
ATOM 2369 C C . TYR A 1 305 ? -16.543 6.661 12.670 1.00 98.56 305 TYR A C 1
ATOM 2371 O O . TYR A 1 305 ? -17.371 7.248 13.363 1.00 98.56 305 TYR A O 1
ATOM 2379 N N . LYS A 1 306 ? -16.524 5.335 12.515 1.00 98.56 306 LYS A N 1
ATOM 2380 C CA . LYS A 1 306 ? -17.093 4.413 13.501 1.00 98.56 306 LYS A CA 1
ATOM 2381 C C . LYS A 1 306 ? -15.938 3.853 14.332 1.00 98.56 306 LYS A C 1
ATOM 2383 O O . LYS A 1 306 ? -14.915 3.466 13.755 1.00 98.56 306 LYS A O 1
ATOM 2388 N N . SER A 1 307 ? -16.106 3.850 15.650 1.00 98.38 307 SER A N 1
ATOM 2389 C CA . SER A 1 307 ? -15.131 3.303 16.590 1.00 98.38 307 SER A CA 1
ATOM 2390 C C . SER A 1 307 ? -15.485 1.879 16.997 1.00 98.38 307 SER A C 1
ATOM 2392 O O . SER A 1 307 ? -16.663 1.528 17.092 1.00 98.38 307 SER A O 1
ATOM 2394 N N . TYR A 1 308 ? -14.461 1.081 17.273 1.00 98.56 308 TYR A N 1
ATOM 2395 C CA . TYR A 1 308 ? -14.576 -0.316 17.665 1.00 98.56 308 TYR A CA 1
ATOM 2396 C C . TYR A 1 308 ? -13.653 -0.606 18.838 1.00 98.56 308 TYR A C 1
ATOM 2398 O O . TYR A 1 308 ? -12.542 -0.078 18.917 1.00 98.56 308 TYR A O 1
ATOM 2406 N N . GLY A 1 309 ? -14.100 -1.492 19.728 1.00 98.25 309 GLY A N 1
ATOM 2407 C CA . GLY A 1 309 ? -13.302 -1.912 20.872 1.00 98.25 309 GLY A CA 1
ATOM 2408 C C . GLY A 1 309 ? -11.982 -2.559 20.452 1.00 98.25 309 GLY A C 1
ATOM 2409 O O . GLY A 1 309 ? -11.913 -3.318 19.483 1.00 98.25 309 GLY A O 1
ATOM 2410 N N . GLY A 1 310 ? -10.942 -2.281 21.223 1.00 96.88 310 GLY A N 1
ATOM 2411 C CA . GLY A 1 310 ? -9.651 -2.936 21.137 1.00 96.88 310 GLY A CA 1
ATOM 2412 C C . GLY A 1 310 ? -9.719 -4.453 21.276 1.00 96.88 310 GLY A C 1
ATOM 2413 O O . GLY A 1 310 ? -10.740 -5.032 21.655 1.00 96.88 310 GLY A O 1
ATOM 2414 N N . TYR A 1 311 ? -8.608 -5.113 20.978 1.00 96.56 311 TYR A N 1
ATOM 2415 C CA . TYR A 1 311 ? -8.499 -6.559 21.098 1.00 96.56 311 TYR A CA 1
ATOM 2416 C C . TYR A 1 311 ? -7.081 -6.989 21.451 1.00 96.56 311 TYR A C 1
ATOM 2418 O O . TYR A 1 311 ? -6.126 -6.261 21.211 1.00 96.56 311 TYR A O 1
ATOM 2426 N N . SER A 1 312 ? -6.964 -8.182 22.031 1.00 93.31 312 SER A N 1
ATOM 2427 C CA . SER A 1 312 ? -5.702 -8.827 22.392 1.00 93.31 312 SER A CA 1
ATOM 2428 C C . SER A 1 312 ? -5.070 -9.563 21.202 1.00 93.31 312 SER A C 1
ATOM 2430 O O . SER A 1 312 ? -5.617 -9.592 20.103 1.00 93.31 312 SER A O 1
ATOM 2432 N N . LYS A 1 313 ? -3.880 -10.146 21.404 1.00 93.81 313 LYS A N 1
ATOM 2433 C CA . LYS A 1 313 ? -3.089 -10.816 20.357 1.00 93.81 313 LYS A CA 1
ATOM 2434 C C . LYS A 1 313 ? -3.883 -11.888 19.601 1.00 93.81 313 LYS A C 1
ATOM 2436 O O . LYS A 1 313 ? -4.365 -12.839 20.206 1.00 93.81 313 LYS A O 1
ATOM 2441 N N . ILE A 1 314 ? -3.916 -11.767 18.271 1.00 95.44 314 ILE A N 1
ATOM 2442 C CA . ILE A 1 314 ? -4.684 -12.650 17.373 1.00 95.44 314 ILE A CA 1
ATOM 2443 C C . ILE A 1 314 ? -3.836 -13.596 16.507 1.00 95.44 314 ILE A C 1
ATOM 2445 O O . ILE A 1 314 ? -4.394 -14.384 15.749 1.00 95.44 314 ILE A O 1
ATOM 2449 N N . SER A 1 315 ? -2.502 -13.568 16.603 1.00 93.00 315 SER A N 1
ATOM 2450 C CA . SER A 1 315 ? -1.634 -14.273 15.639 1.00 93.00 315 SER A CA 1
ATOM 2451 C C . SER A 1 315 ? -1.742 -15.802 15.652 1.00 93.00 315 SER A C 1
ATOM 2453 O O . SER A 1 315 ? -1.370 -16.463 14.683 1.00 93.00 315 SER A O 1
ATOM 2455 N N . SER A 1 316 ? -2.300 -16.393 16.711 1.00 94.62 316 SER A N 1
ATOM 2456 C CA . SER A 1 316 ? -2.585 -17.832 16.800 1.00 94.62 316 SER A CA 1
ATOM 2457 C C . SER A 1 316 ? -3.965 -18.233 16.268 1.00 94.62 316 SER A C 1
ATOM 2459 O O . SER A 1 316 ? -4.249 -19.425 16.183 1.00 94.62 316 SER A O 1
ATOM 2461 N N . ILE A 1 317 ? -4.834 -17.278 15.923 1.00 96.06 317 ILE A N 1
ATOM 2462 C CA . ILE A 1 317 ? -6.205 -17.555 15.478 1.00 96.06 317 ILE A CA 1
ATOM 2463 C C . ILE A 1 317 ? -6.192 -18.106 14.049 1.00 96.06 317 ILE A C 1
ATOM 2465 O O . ILE A 1 317 ? -5.431 -17.638 13.199 1.00 96.06 317 ILE A O 1
ATOM 2469 N N . ARG A 1 318 ? -7.007 -19.134 13.786 1.00 95.19 318 ARG A N 1
ATOM 2470 C CA . ARG A 1 318 ? -7.093 -19.802 12.473 1.00 95.19 318 ARG A CA 1
ATOM 2471 C C . ARG A 1 318 ? -8.507 -19.898 11.908 1.00 95.19 318 ARG A C 1
ATOM 2473 O O . ARG A 1 318 ? -8.640 -20.092 10.705 1.00 95.19 318 ARG A O 1
ATOM 2480 N N . ASN A 1 319 ? -9.535 -19.697 12.731 1.00 96.19 319 ASN A N 1
ATOM 2481 C CA . ASN A 1 319 ? -10.923 -19.621 12.282 1.00 96.19 319 ASN A CA 1
ATOM 2482 C C . ASN A 1 319 ? -11.448 -18.200 12.460 1.00 96.19 319 ASN A C 1
ATOM 2484 O O . ASN A 1 319 ? -11.071 -17.502 13.399 1.00 96.19 319 ASN A O 1
ATOM 2488 N N . TYR A 1 320 ? -12.333 -17.776 11.562 1.00 96.81 320 TYR A N 1
ATOM 2489 C CA . TYR A 1 320 ? -12.904 -16.434 11.616 1.00 96.81 320 TYR A CA 1
ATOM 2490 C C . TYR A 1 320 ? -13.760 -16.206 12.866 1.00 96.81 320 TYR A C 1
ATOM 2492 O O . TYR A 1 320 ? -13.656 -15.153 13.486 1.00 96.81 320 TYR A O 1
ATOM 2500 N N . ASP A 1 321 ? -14.544 -17.207 13.264 1.00 96.94 321 ASP A N 1
ATOM 2501 C CA . ASP A 1 321 ? -15.468 -17.106 14.401 1.00 96.94 321 ASP A CA 1
ATOM 2502 C C . ASP A 1 321 ? -14.741 -16.965 15.750 1.00 96.94 321 ASP A C 1
ATOM 2504 O O . ASP A 1 321 ? -15.323 -16.477 16.718 1.00 96.94 321 ASP A O 1
ATOM 2508 N N . ASP A 1 322 ? -13.454 -17.326 15.793 1.00 97.00 322 ASP A N 1
ATOM 2509 C CA . ASP A 1 322 ? -12.580 -17.170 16.958 1.00 97.00 322 ASP A CA 1
ATOM 2510 C C . ASP A 1 322 ? -11.970 -15.755 17.053 1.00 97.00 322 ASP A C 1
ATOM 2512 O O . ASP A 1 322 ? -11.318 -15.431 18.048 1.00 97.00 322 ASP A O 1
ATOM 2516 N N . LEU A 1 323 ? -12.140 -14.900 16.031 1.00 97.69 323 LEU A N 1
ATOM 2517 C CA . LEU A 1 323 ? -11.653 -13.518 16.073 1.00 97.69 323 LEU A CA 1
ATOM 2518 C C . LEU A 1 323 ? -12.366 -12.712 17.173 1.00 97.69 323 LEU A C 1
ATOM 2520 O O . LEU A 1 323 ? -13.526 -12.971 17.487 1.00 97.69 323 LEU A O 1
ATOM 2524 N N . PRO A 1 324 ? -11.727 -11.672 17.729 1.00 97.62 324 PRO A N 1
ATOM 2525 C CA . PRO A 1 324 ? -12.382 -10.757 18.658 1.00 97.62 324 PRO A CA 1
ATOM 2526 C C . PRO A 1 324 ? -13.677 -10.175 18.076 1.00 97.62 324 PRO A C 1
ATOM 2528 O O . PRO A 1 324 ? -13.699 -9.741 16.923 1.00 97.62 324 PRO A O 1
ATOM 2531 N N . GLY A 1 325 ? -14.744 -10.118 18.880 1.00 98.00 325 GLY A N 1
ATOM 2532 C CA . GLY A 1 325 ? -16.064 -9.667 18.418 1.00 98.00 325 GLY A CA 1
ATOM 2533 C C . GLY A 1 325 ? -16.059 -8.259 17.811 1.00 98.00 325 GLY A C 1
ATOM 2534 O O . GLY A 1 325 ? -16.719 -8.033 16.802 1.00 98.00 325 GLY A O 1
ATOM 2535 N N . SER A 1 326 ? -15.247 -7.343 18.349 1.00 97.81 326 SER A N 1
ATOM 2536 C CA . SER A 1 326 ? -15.074 -5.994 17.793 1.00 97.81 326 SER A CA 1
ATOM 2537 C C . SER A 1 326 ? -14.426 -5.993 16.407 1.00 97.81 326 SER A C 1
ATOM 2539 O O . SER A 1 326 ? -14.800 -5.195 15.550 1.00 97.81 326 SER A O 1
ATOM 2541 N N . LEU A 1 327 ? -13.482 -6.906 16.155 1.00 97.88 327 LEU A N 1
ATOM 2542 C CA . LEU A 1 327 ? -12.854 -7.064 14.846 1.00 97.88 327 LEU A CA 1
ATOM 2543 C C . LEU A 1 327 ? -13.821 -7.717 13.851 1.00 97.88 327 LEU A C 1
ATOM 2545 O O . LEU A 1 327 ? -13.898 -7.268 12.712 1.00 97.88 327 LEU A O 1
ATOM 2549 N N . GLN A 1 328 ? -14.597 -8.721 14.274 1.00 98.44 328 GLN A N 1
ATOM 2550 C CA . GLN A 1 328 ? -15.650 -9.304 13.435 1.00 98.44 328 GLN A CA 1
ATOM 2551 C C . GLN A 1 328 ? -16.714 -8.263 13.049 1.00 98.44 328 GLN A C 1
ATOM 2553 O O . GLN A 1 328 ? -17.107 -8.205 11.884 1.00 98.44 328 GLN A O 1
ATOM 2558 N N . GLU A 1 329 ? -17.146 -7.423 13.998 1.00 98.69 329 GLU A N 1
ATOM 2559 C CA . GLU A 1 329 ? -18.078 -6.314 13.749 1.00 98.69 329 GLU A CA 1
ATOM 2560 C C . GLU A 1 329 ? -17.492 -5.319 12.741 1.00 98.69 329 GLU A C 1
ATOM 2562 O O . GLU A 1 329 ? -18.128 -5.019 11.733 1.00 98.69 329 GLU A O 1
ATOM 2567 N N . ALA A 1 330 ? -16.249 -4.878 12.951 1.00 98.62 330 ALA A N 1
ATOM 2568 C CA . ALA A 1 330 ? -15.596 -3.930 12.057 1.00 98.62 330 ALA A CA 1
ATOM 2569 C C . ALA A 1 330 ? -15.409 -4.476 10.636 1.00 98.62 330 ALA A C 1
ATOM 2571 O O . ALA A 1 330 ? -15.555 -3.732 9.667 1.00 98.62 330 ALA A O 1
ATOM 2572 N N . ILE A 1 331 ? -15.101 -5.770 10.495 1.00 98.62 331 ILE A N 1
ATOM 2573 C CA . ILE A 1 331 ? -14.995 -6.435 9.191 1.00 98.62 331 ILE A CA 1
ATOM 2574 C C . ILE A 1 331 ? -16.363 -6.501 8.514 1.00 98.62 331 ILE A C 1
ATOM 2576 O O . ILE A 1 331 ? -16.464 -6.179 7.331 1.00 98.62 331 ILE A O 1
ATOM 2580 N N . LYS A 1 332 ? -17.410 -6.880 9.253 1.00 98.62 332 LYS A N 1
ATOM 2581 C CA . LYS A 1 332 ? -18.773 -6.958 8.725 1.00 98.62 332 LYS A CA 1
ATOM 2582 C C . LYS A 1 332 ? -19.248 -5.597 8.215 1.00 98.62 332 LYS A C 1
ATOM 2584 O O . LYS A 1 332 ? -19.688 -5.502 7.073 1.00 98.62 332 LYS A O 1
ATOM 2589 N N . ASP A 1 333 ? -19.101 -4.547 9.016 1.00 98.75 333 ASP A N 1
ATOM 2590 C CA . ASP A 1 333 ? -19.495 -3.192 8.621 1.00 98.75 333 ASP A CA 1
ATOM 2591 C C . ASP A 1 333 ? -18.684 -2.6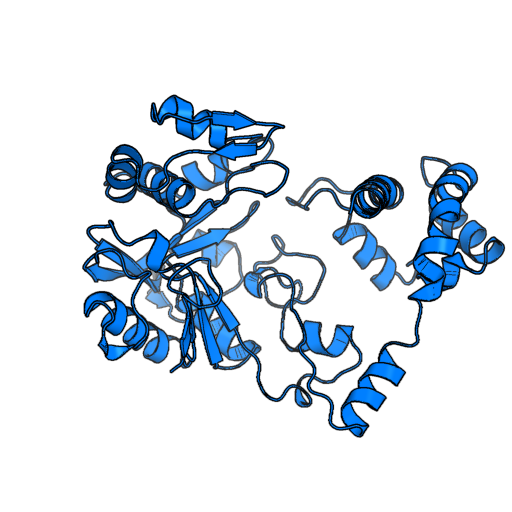93 7.420 1.00 98.75 333 ASP A C 1
ATOM 2593 O O . ASP A 1 333 ? -19.217 -2.042 6.521 1.00 98.75 333 ASP A O 1
ATOM 2597 N N . PHE A 1 334 ? -17.394 -3.039 7.366 1.00 98.69 334 PHE A N 1
ATOM 2598 C CA . PHE A 1 334 ? -16.532 -2.721 6.233 1.00 98.69 334 PHE A CA 1
ATOM 2599 C C . PHE A 1 334 ? -16.988 -3.427 4.945 1.00 98.69 334 PHE A C 1
ATOM 2601 O O . PHE A 1 334 ? -17.040 -2.791 3.891 1.00 98.69 334 PHE A O 1
ATOM 2608 N N . GLU A 1 335 ? -17.355 -4.711 5.002 1.00 98.69 335 GLU A N 1
ATOM 2609 C CA . GLU A 1 335 ? -17.946 -5.445 3.871 1.00 98.69 335 GLU A CA 1
ATOM 2610 C C . GLU A 1 335 ? -19.274 -4.811 3.427 1.00 98.69 335 GLU A C 1
ATOM 2612 O O . GLU A 1 335 ? -19.443 -4.500 2.245 1.00 98.69 335 GLU A O 1
ATOM 2617 N N . GLU A 1 336 ? -20.182 -4.537 4.370 1.00 98.56 336 GLU A N 1
ATOM 2618 C CA . GLU A 1 336 ? -21.487 -3.920 4.097 1.00 98.56 336 GLU A CA 1
ATOM 2619 C C . GLU A 1 336 ? -21.348 -2.534 3.452 1.00 98.56 336 GLU A C 1
ATOM 2621 O O . GLU A 1 336 ? -22.019 -2.233 2.462 1.00 98.56 336 GLU A O 1
ATOM 2626 N N . PHE A 1 337 ? -20.444 -1.695 3.963 1.00 98.69 337 PHE A N 1
ATOM 2627 C CA . PHE A 1 337 ? -20.233 -0.348 3.442 1.00 98.69 337 PHE A CA 1
ATOM 2628 C C . PHE A 1 337 ? -19.562 -0.343 2.066 1.00 98.69 337 PHE A C 1
ATOM 2630 O O . PHE A 1 337 ? -19.938 0.432 1.180 1.00 98.69 337 PHE A O 1
ATOM 2637 N N . THR A 1 338 ? -18.537 -1.179 1.880 1.00 98.50 338 THR A N 1
ATOM 2638 C CA . THR A 1 338 ? -17.767 -1.216 0.628 1.00 98.50 338 THR A CA 1
ATOM 2639 C C . THR A 1 338 ? -18.486 -1.966 -0.488 1.00 98.50 338 THR A C 1
ATOM 2641 O O . THR A 1 338 ? -18.167 -1.752 -1.659 1.00 98.50 338 THR A O 1
ATOM 2644 N N . GLY A 1 339 ? -19.441 -2.839 -0.149 1.00 98.19 339 GLY A N 1
ATOM 2645 C CA . GLY A 1 339 ? -19.999 -3.827 -1.072 1.00 98.19 339 GLY A CA 1
ATOM 2646 C C . GLY A 1 339 ? -18.982 -4.897 -1.489 1.00 98.19 339 GLY A C 1
ATOM 2647 O O . GLY A 1 339 ? -19.220 -5.629 -2.451 1.00 98.19 339 GLY A O 1
ATOM 2648 N N . GLY A 1 340 ? -17.831 -4.955 -0.815 1.00 97.69 340 GLY A N 1
ATOM 2649 C CA . GLY A 1 340 ? -16.804 -5.966 -1.017 1.00 97.69 340 GLY A CA 1
ATOM 2650 C C . GLY A 1 340 ? -17.026 -7.197 -0.137 1.00 97.69 340 GLY A C 1
ATOM 2651 O O . GLY A 1 340 ? -17.883 -7.215 0.742 1.00 97.69 340 GLY A O 1
ATOM 2652 N N . LYS A 1 341 ? -16.225 -8.236 -0.371 1.00 98.12 341 LYS A N 1
ATOM 2653 C CA . LYS A 1 341 ? -16.216 -9.479 0.401 1.00 98.12 341 LYS A CA 1
ATOM 2654 C C . LYS A 1 341 ? -14.796 -9.810 0.837 1.00 98.12 341 LYS A C 1
ATOM 2656 O O . LYS A 1 341 ? -13.913 -9.982 -0.001 1.00 98.12 341 LYS A O 1
ATOM 2661 N N . VAL A 1 342 ? -14.579 -9.951 2.134 1.00 98.38 342 VAL A N 1
ATOM 2662 C CA . VAL A 1 342 ? -13.313 -10.382 2.722 1.00 98.38 342 VAL A CA 1
ATOM 2663 C C . VAL A 1 342 ? -13.227 -11.900 2.632 1.00 98.38 342 VAL A C 1
ATOM 2665 O O . VAL A 1 342 ? -13.949 -12.624 3.313 1.00 98.38 342 VAL A O 1
ATOM 2668 N N . ALA A 1 343 ? -12.336 -12.383 1.769 1.00 97.75 343 ALA A N 1
ATOM 2669 C CA . ALA A 1 343 ? -12.063 -13.811 1.619 1.00 97.75 343 ALA A CA 1
ATOM 2670 C C . ALA A 1 343 ? -10.919 -14.279 2.523 1.00 97.75 343 ALA A C 1
ATOM 2672 O O . ALA A 1 343 ? -10.825 -15.463 2.835 1.00 97.75 343 ALA A O 1
ATOM 2673 N N . ILE A 1 344 ? -10.017 -13.370 2.907 1.00 97.94 344 ILE A N 1
ATOM 2674 C CA . ILE A 1 344 ? -8.822 -13.709 3.677 1.00 97.94 344 ILE A CA 1
ATOM 2675 C C . ILE A 1 344 ? -8.529 -12.629 4.722 1.00 97.94 344 ILE A C 1
ATOM 2677 O O . ILE A 1 344 ? -8.607 -11.437 4.422 1.00 97.94 344 ILE A O 1
ATOM 2681 N N . VAL A 1 345 ? -8.135 -13.050 5.925 1.00 98.12 345 VAL A N 1
ATOM 2682 C CA . VAL A 1 345 ? -7.604 -12.183 6.988 1.00 98.12 345 VAL A CA 1
ATOM 2683 C C . VAL A 1 345 ? -6.229 -12.703 7.416 1.00 98.12 345 VAL A C 1
ATOM 2685 O O . VAL A 1 345 ? -6.121 -13.782 7.993 1.00 98.12 345 VAL A O 1
ATOM 2688 N N . SER A 1 346 ? -5.168 -11.950 7.128 1.00 97.38 346 SER A N 1
ATOM 2689 C CA . SER A 1 346 ? -3.794 -12.256 7.555 1.00 97.38 346 SER A CA 1
ATOM 2690 C C . SER A 1 346 ? -3.572 -11.714 8.961 1.00 97.38 346 SER A C 1
ATOM 2692 O O . SER A 1 346 ? -3.532 -10.501 9.131 1.00 97.38 346 SER A O 1
ATOM 2694 N N . VAL A 1 347 ? -3.427 -12.586 9.956 1.00 95.94 347 VAL A N 1
ATOM 2695 C CA . VAL A 1 347 ? -3.277 -12.246 11.386 1.00 95.94 347 VAL A CA 1
ATOM 2696 C C . VAL A 1 347 ? -1.822 -12.308 11.868 1.00 95.94 347 VAL A C 1
ATOM 2698 O O . VAL A 1 347 ? -1.558 -12.379 13.066 1.00 95.94 347 VAL A O 1
ATOM 2701 N N . GLY A 1 348 ? -0.867 -12.302 10.946 1.00 92.38 348 GLY A N 1
ATOM 2702 C CA . GLY A 1 348 ? 0.555 -12.261 11.249 1.00 92.38 348 GLY A CA 1
ATOM 2703 C C . GLY A 1 348 ? 1.408 -12.196 9.986 1.00 92.38 348 GLY A C 1
ATOM 2704 O O . GLY A 1 348 ? 0.892 -11.956 8.889 1.00 92.38 348 GLY A O 1
ATOM 2705 N N . ALA A 1 349 ? 2.720 -12.352 10.160 1.00 87.81 349 ALA A N 1
ATOM 2706 C CA . ALA A 1 349 ? 3.712 -12.227 9.094 1.00 87.81 349 ALA A CA 1
ATOM 2707 C C . ALA A 1 349 ? 4.012 -13.564 8.400 1.00 87.81 349 ALA A C 1
ATOM 2709 O O . ALA A 1 349 ? 4.457 -13.562 7.249 1.00 87.81 349 ALA A O 1
ATOM 2710 N N . GLU A 1 350 ? 3.779 -14.687 9.083 1.00 89.25 350 GLU A N 1
ATOM 2711 C CA . GLU A 1 350 ? 4.024 -16.018 8.536 1.00 89.25 350 GLU A CA 1
ATOM 2712 C C . GLU A 1 350 ? 2.880 -16.461 7.617 1.00 89.25 350 GLU A C 1
ATOM 2714 O O . GLU A 1 350 ? 1.717 -16.089 7.787 1.00 89.25 350 GLU A O 1
ATOM 2719 N N . ARG A 1 351 ? 3.195 -17.315 6.638 1.00 86.38 351 ARG A N 1
ATOM 2720 C CA . ARG A 1 351 ? 2.218 -17.787 5.644 1.00 86.38 351 ARG A CA 1
ATOM 2721 C C . ARG A 1 351 ? 1.028 -18.496 6.294 1.00 86.38 351 ARG A C 1
ATOM 2723 O O . ARG A 1 351 ? -0.101 -18.375 5.825 1.00 86.38 351 ARG A O 1
ATOM 2730 N N . GLU A 1 352 ? 1.286 -19.243 7.359 1.00 88.69 352 GLU A N 1
ATOM 2731 C CA . GLU A 1 352 ? 0.292 -20.010 8.101 1.00 88.69 352 GLU A CA 1
ATOM 2732 C C . GLU A 1 352 ? -0.563 -19.128 9.025 1.00 88.69 352 GLU A C 1
ATOM 2734 O O . GLU A 1 352 ? -1.570 -19.600 9.547 1.00 88.69 352 GLU A O 1
ATOM 2739 N N . GLU A 1 353 ? -0.205 -17.857 9.230 1.00 92.19 353 GLU A N 1
ATOM 2740 C CA . GLU A 1 353 ? -0.955 -16.880 10.032 1.00 92.19 353 GLU A CA 1
ATOM 2741 C C . GLU A 1 353 ? -2.040 -16.189 9.192 1.00 92.19 353 GLU A C 1
ATOM 2743 O O . GLU A 1 353 ? -2.191 -14.969 9.192 1.00 92.19 353 GLU A O 1
ATOM 2748 N N . THR A 1 354 ? -2.805 -16.987 8.447 1.00 92.56 354 THR A N 1
ATOM 2749 C CA . THR A 1 354 ? -3.832 -16.519 7.514 1.00 92.56 354 THR A CA 1
ATOM 2750 C C . THR A 1 354 ? -5.130 -17.309 7.691 1.00 92.56 354 THR A C 1
ATOM 2752 O O . THR A 1 354 ? -5.117 -18.537 7.695 1.00 92.56 354 THR A O 1
ATOM 2755 N N . ILE A 1 355 ? -6.255 -16.601 7.805 1.00 96.00 355 ILE A N 1
ATOM 2756 C CA . ILE A 1 355 ? -7.615 -17.152 7.902 1.00 96.00 355 ILE A CA 1
ATOM 2757 C C . ILE A 1 355 ? -8.279 -17.036 6.530 1.00 96.00 355 ILE A C 1
ATOM 2759 O O . ILE A 1 355 ? -8.308 -15.944 5.965 1.00 96.00 355 ILE A O 1
ATOM 2763 N N . VAL A 1 356 ? -8.830 -18.133 6.007 1.00 94.56 356 VAL A N 1
ATOM 2764 C CA . VAL A 1 356 ? -9.586 -18.170 4.740 1.00 94.56 356 VAL A CA 1
ATOM 2765 C C . VAL A 1 356 ? -11.077 -18.345 5.054 1.00 94.56 356 VAL A C 1
ATOM 2767 O O . VAL A 1 356 ? -11.416 -19.180 5.891 1.00 94.56 356 VAL A O 1
ATOM 2770 N N . ARG A 1 357 ? -11.942 -17.551 4.411 1.00 91.94 357 ARG A N 1
ATOM 2771 C CA . ARG A 1 357 ? -13.388 -17.435 4.681 1.00 91.94 357 ARG A CA 1
ATOM 2772 C C . ARG A 1 357 ? -14.279 -17.876 3.524 1.00 91.94 357 ARG A C 1
ATOM 2774 O O . ARG A 1 357 ? -13.886 -17.679 2.350 1.00 91.94 357 ARG A O 1
#

Sequence (357 aa):
MKNLDKLIGNARVIAILCNQFGDTGKGNGPTYADKINRRGIQVRDLFDKDELAKKLRDRNLTPDVDSVISQLMPYVPEIAPFVRDTVTEMHQFMRDGKRILLEGAQGLLLSIEHGTFPYVTSSDCSLNGTASGVGLSARMVDLPLGIVKFPFMTRVGAGPFPTELGEERSEHYCGEDSGNRLKDELKASKIPFSEDNGKISYDHSHPKIIEMMNSVDPFVRGVGIRLVADEYGATTKRPRRVGWTDAVAARYAVGINGPIMILTKPDSLSSMDEFNVCHGYENDSRVHQNFSRGERFLRGVKPVYKSYGGYSKISSIRNYDDLPGSLQEAIKDFEEFTGGKVAIVSVGAEREETIVR

Foldseek 3Di:
DVVVVLVQVLCLQVQPDDDDQLPPSSNQQVQLVCVVVVLHDDLVVLVPLVSQLVSQVVVPGPVHSVVSNVSCNVCNVVCVVVDDPQLVVVVVCVVVVHDDDQDFDDAQLQAPVRHLPPNHGSFGRACQRRQVVRNHGSVPDPDFEAEFEPQKDWAQEDAFDQFFQQPPNLNVCLYPPVFQCLVVLCVVLVFDWDADPNDIDGDLVPVSLLVQCQDPRSNSVQSSLCSLVVQADPPRNRHITMGGAELQVLLSNCVGHNFEYAYEDPQSQQRYQKGKYFQFWDAPPDTHSHDDSHRCRSSRTHTDIDMFGHHHGCQPPAEPVPDDPRVNVVQVVSCVSSVHDYQKYQRDDDPSSMYGD